Protein AF-A0A929SKK2-F1 (afdb_monomer_lite)

Foldseek 3Di:
DLLLLLLLLLLLLLQQLLLVLLLVVLLVVQDALLSLLVVLLVQLLVQLAALSSQLSRSLSNSVVSNLVRLQASVLSNLSSNLSSVLSNLLDLHYLCVLVQLVVQQVVCVVVVNNPDPSSVVSVVCNVVSCSSVVSSVVSNVCSVVVDDDDPSVVQSVCSVVPNRYDPPDPVVVLDPPVSHHDPPHDNDNCLVVVLVVLLVVQLLVLLLVQLLVQLVVDPVNVVLNVVCVVPVPDPSSSSNSNNRGDSVRSSNRSSVRSLVVSLVVCVVSVRDDNVRSVVSSSVSSVSCPVVVVVVVVVVVVVVVCVVVVVVVVVCVVDVPPDDPVCVVVVCVVVVVVD

pLDDT: mean 81.12, std 9.96, range [42.88, 95.56]

Sequence (338 aa):
LQVLCIGGVVALITKMGGTKAVALWLSKKAKTGVSAQISTWVMGLFVFFDDYANSLIVGPIMRPITDKFKVSREKLAFIIDATAAPVAGLAVISTWVGLEISLIKDGYGQIGVTNINAFGIFVETMPYRFYNLFMLFFIVCTAFMGREFAGMLKAERRARVGELHSGNTRIDDVEDKTLEPKENIKLQSSNAVVPLLVLILGAFVSFYFSGFSALEADASKAAEFALVQAAPLSFQAFQSTFGAADASVALFQSALLATVVAIFMAVYRKILTVREAIETWGKGWKTMITTIIILLLAWSLSSVIKELGTSRYLVELLSQSTPKIVLPAAIFMLGSFI

Secondary structure (DSSP, 8-state):
-HHHHHHHHHHHHHHTTHHHHHHHHHHHH--SHHHHHHHHHHHHHHS-S-HHHHHHHHHHHHHHHHHHTT--HHHHHHHHHHHHHHHHHH-SSSHHHHHHHHHHHHHHHHTT--S--HHHHHHHHGGG-HHHHHHHHHHHHHHHH----HHHHHHHHHHHHT--S-TT--GGGTS-GGGSPPTT----THHHHHHHHHHHHHHHHHHHHHHHHHHHH-GGGHHHHHHHHH-TTSHHHHHHHHHHS-HHHHHHHHHHHHHHHHHHHHHHTTSS-HHHHHHHHHHHHHTTHHHHHHHHHHHHHHHHHHHTTHHHHHHHHHTTT--TTTHHHHHHHHHTT-

Structure (mmCIF, N/CA/C/O backbone):
data_AF-A0A929SKK2-F1
#
_entry.id   AF-A0A929SKK2-F1
#
loop_
_atom_site.group_PDB
_atom_site.id
_atom_site.type_symbol
_atom_site.label_atom_id
_atom_site.label_alt_id
_atom_site.label_comp_id
_atom_site.label_asym_id
_atom_site.label_entity_id
_atom_site.label_seq_id
_atom_site.pdbx_PDB_ins_code
_atom_site.Cartn_x
_atom_site.Cartn_y
_atom_site.Cartn_z
_atom_site.occupancy
_atom_site.B_iso_or_equiv
_atom_site.auth_seq_id
_atom_site.auth_comp_id
_atom_site.auth_asym_id
_atom_site.auth_atom_id
_atom_site.pdbx_PDB_model_num
ATOM 1 N N . LEU A 1 1 ? 10.725 10.551 2.685 1.00 71.81 1 LEU A N 1
ATOM 2 C CA . LEU A 1 1 ? 9.854 11.694 3.060 1.00 71.81 1 LEU A CA 1
ATOM 3 C C . LEU A 1 1 ? 8.369 11.368 2.868 1.00 71.81 1 LEU A C 1
ATOM 5 O O . LEU A 1 1 ? 7.622 11.470 3.828 1.00 71.81 1 LEU A O 1
ATOM 9 N N . GLN A 1 2 ? 7.953 10.900 1.683 1.00 76.19 2 GLN A N 1
ATOM 10 C CA . GLN A 1 2 ? 6.559 10.514 1.389 1.00 76.19 2 GLN A CA 1
ATOM 11 C C . GLN A 1 2 ? 5.924 9.573 2.427 1.00 76.19 2 GLN A C 1
ATOM 13 O O . GLN A 1 2 ? 4.852 9.865 2.947 1.00 76.19 2 GLN A O 1
ATOM 18 N N . VAL A 1 3 ? 6.636 8.506 2.810 1.00 75.25 3 VAL A N 1
ATOM 19 C CA . VAL A 1 3 ? 6.164 7.495 3.771 1.00 75.25 3 VAL A CA 1
ATOM 20 C C . VAL A 1 3 ? 5.863 8.127 5.135 1.00 75.25 3 VAL A C 1
ATOM 22 O O . VAL A 1 3 ? 4.853 7.815 5.759 1.00 75.25 3 VAL A O 1
ATOM 25 N N . LEU A 1 4 ? 6.686 9.089 5.567 1.00 82.62 4 LEU A N 1
ATOM 26 C CA . LEU A 1 4 ? 6.485 9.825 6.819 1.00 82.62 4 LEU A CA 1
ATOM 27 C C . LEU A 1 4 ? 5.222 10.695 6.766 1.00 82.62 4 LEU A C 1
ATOM 29 O O . LEU A 1 4 ? 4.448 10.721 7.721 1.00 82.62 4 LEU A O 1
ATOM 33 N N . CYS A 1 5 ? 4.988 11.382 5.645 1.00 84.62 5 CYS A N 1
ATOM 34 C CA . CYS A 1 5 ? 3.786 12.192 5.453 1.00 84.62 5 CYS A CA 1
ATOM 35 C C . CYS A 1 5 ? 2.519 11.335 5.450 1.00 84.62 5 CYS A C 1
ATOM 37 O O . CYS A 1 5 ? 1.555 11.692 6.123 1.00 84.62 5 CYS A O 1
ATOM 39 N N . ILE A 1 6 ? 2.531 10.195 4.753 1.00 80.56 6 ILE A N 1
ATOM 40 C CA . ILE A 1 6 ? 1.410 9.245 4.731 1.00 80.56 6 ILE A CA 1
ATOM 41 C C . ILE A 1 6 ? 1.146 8.707 6.144 1.00 80.56 6 ILE A C 1
ATOM 43 O O . ILE A 1 6 ? 0.008 8.769 6.612 1.00 80.56 6 ILE A O 1
ATOM 47 N N . GLY A 1 7 ? 2.188 8.279 6.867 1.00 78.56 7 GLY A N 1
ATOM 48 C CA . GLY A 1 7 ? 2.074 7.854 8.267 1.00 78.56 7 GLY A CA 1
ATOM 49 C C . GLY A 1 7 ? 1.465 8.935 9.168 1.00 78.56 7 GLY A C 1
ATOM 50 O O . GLY A 1 7 ? 0.597 8.651 9.994 1.00 78.56 7 GLY A O 1
ATOM 51 N N . GLY A 1 8 ? 1.836 10.200 8.951 1.00 86.62 8 GLY A N 1
ATOM 52 C CA . GLY A 1 8 ? 1.253 11.346 9.647 1.00 86.62 8 GLY A CA 1
ATOM 53 C C . GLY A 1 8 ? -0.225 11.599 9.315 1.00 86.62 8 GLY A C 1
ATOM 54 O O . GLY A 1 8 ? -1.018 11.866 10.221 1.00 86.62 8 GLY A O 1
ATOM 55 N N . VAL A 1 9 ? -0.635 11.477 8.046 1.00 86.81 9 VAL A N 1
ATOM 56 C CA . VAL A 1 9 ? -2.053 11.568 7.639 1.00 86.81 9 VAL A CA 1
ATOM 57 C C . VAL A 1 9 ? -2.872 10.456 8.295 1.00 86.81 9 VAL A C 1
ATOM 59 O O . VAL A 1 9 ? -3.933 10.722 8.861 1.00 86.81 9 VAL A O 1
ATOM 62 N N . VAL A 1 10 ? -2.369 9.220 8.281 1.00 80.06 10 VAL A N 1
ATOM 63 C CA . VAL A 1 10 ? -3.031 8.072 8.919 1.00 80.06 10 VAL A CA 1
ATOM 64 C C . VAL A 1 10 ? -3.170 8.286 10.427 1.00 80.06 10 VAL A C 1
ATOM 66 O O . VAL A 1 10 ? -4.245 8.044 10.985 1.00 80.06 10 VAL A O 1
ATOM 69 N N . ALA A 1 11 ? -2.133 8.807 11.087 1.00 83.00 11 ALA A N 1
ATOM 70 C CA . ALA A 1 11 ? -2.178 9.155 12.504 1.00 83.00 11 ALA A CA 1
ATOM 71 C C . ALA A 1 11 ? -3.271 10.194 12.810 1.00 83.00 11 ALA A C 1
ATOM 73 O O . ALA A 1 11 ? -4.074 9.997 13.725 1.00 83.00 11 ALA A O 1
ATOM 74 N N . LEU A 1 12 ? -3.365 11.259 12.005 1.00 88.31 12 LEU A N 1
ATOM 75 C CA . LEU A 1 12 ? -4.415 12.276 12.124 1.00 88.31 12 LEU A CA 1
ATOM 76 C C . LEU A 1 12 ? -5.817 11.684 11.940 1.00 88.31 12 LEU A C 1
ATOM 78 O O . LEU A 1 12 ? -6.697 11.915 12.770 1.00 88.31 12 LEU A O 1
ATOM 82 N N . ILE A 1 13 ? -6.031 10.894 10.885 1.00 86.00 13 ILE A N 1
ATOM 83 C CA . ILE A 1 13 ? -7.324 10.251 10.599 1.00 86.00 13 ILE A CA 1
ATOM 84 C C . ILE A 1 13 ? -7.747 9.336 11.753 1.00 86.00 13 ILE A C 1
ATOM 86 O O . ILE A 1 13 ? -8.916 9.335 12.157 1.00 86.00 13 ILE A O 1
ATOM 90 N N . THR A 1 14 ? -6.799 8.573 12.297 1.00 80.69 14 THR A N 1
ATOM 91 C CA . THR A 1 14 ? -7.040 7.656 13.416 1.00 80.69 14 THR A CA 1
ATOM 92 C C . THR A 1 14 ? -7.421 8.436 14.673 1.00 80.69 14 THR A C 1
ATOM 94 O O . THR A 1 14 ? -8.463 8.161 15.274 1.00 80.69 14 THR A O 1
ATOM 97 N N . LYS A 1 15 ? -6.674 9.499 14.999 1.00 84.56 15 LYS A N 1
ATOM 98 C CA . LYS A 1 15 ? -6.942 10.355 16.164 1.00 84.56 15 LYS A CA 1
ATOM 99 C C . LYS A 1 15 ? -8.274 11.103 16.069 1.00 84.56 15 LYS A C 1
ATOM 101 O O . LYS A 1 15 ? -8.968 11.256 17.075 1.00 84.56 15 LYS A O 1
ATOM 106 N N . MET A 1 16 ? -8.673 11.512 14.861 1.00 86.44 16 MET A N 1
ATOM 107 C CA . MET A 1 16 ? -9.984 12.111 14.574 1.00 86.44 16 MET A CA 1
ATOM 108 C C . MET A 1 16 ? -11.154 11.110 14.631 1.00 86.44 16 MET A C 1
ATOM 110 O O . MET A 1 16 ? -12.303 11.484 14.372 1.00 86.44 16 MET A O 1
ATOM 114 N N . GLY A 1 17 ? -10.886 9.831 14.913 1.00 81.00 17 GLY A N 1
ATOM 115 C CA . GLY A 1 17 ? -11.888 8.768 14.941 1.00 81.00 17 GLY A CA 1
ATOM 116 C C . GLY A 1 17 ? -12.424 8.382 13.566 1.00 81.00 17 GLY A C 1
ATOM 117 O O . GLY A 1 17 ? -13.436 7.686 13.487 1.00 81.00 17 GLY A O 1
ATOM 118 N N . GLY A 1 18 ? -11.770 8.815 12.484 1.00 81.00 18 GLY A N 1
ATOM 119 C CA . GLY A 1 18 ? -12.176 8.504 11.118 1.00 81.00 18 GLY A CA 1
ATOM 120 C C . GLY A 1 18 ? -12.092 7.007 10.831 1.00 81.00 18 GLY A C 1
ATOM 121 O O . GLY A 1 18 ? -13.053 6.434 10.319 1.00 81.00 18 GLY A O 1
ATOM 122 N N . THR A 1 19 ? -10.997 6.356 11.237 1.00 73.88 19 THR A N 1
ATOM 123 C CA . THR A 1 19 ? -10.814 4.905 11.058 1.00 73.88 19 THR A CA 1
ATOM 124 C C . THR A 1 19 ? -11.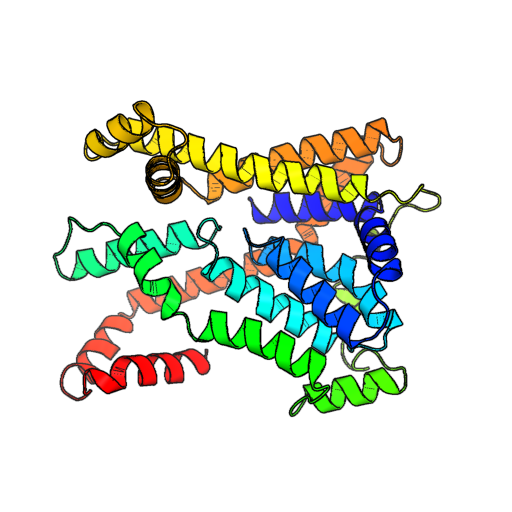910 4.109 11.766 1.00 73.88 19 THR A C 1
ATOM 126 O O . THR A 1 19 ? -12.579 3.281 11.150 1.00 73.88 19 THR A O 1
ATOM 129 N N . LYS A 1 20 ? -12.191 4.443 13.033 1.00 73.62 20 LYS A N 1
ATOM 130 C CA . LYS A 1 20 ? -13.272 3.838 13.827 1.00 73.62 20 LYS A CA 1
ATOM 131 C C . LYS A 1 20 ? -14.659 4.112 13.233 1.00 73.62 20 LYS A C 1
ATOM 133 O O . LYS A 1 20 ? -15.516 3.233 13.247 1.00 73.62 20 LYS A O 1
ATOM 138 N N . ALA A 1 21 ? -14.900 5.301 12.684 1.00 79.12 21 ALA A N 1
ATOM 139 C CA . ALA A 1 21 ? -16.175 5.638 12.054 1.00 79.12 21 ALA A CA 1
ATOM 140 C C . ALA A 1 21 ? -16.418 4.861 10.750 1.00 79.12 21 ALA A C 1
ATOM 142 O O . ALA A 1 21 ? -17.530 4.386 10.512 1.00 79.12 21 ALA A O 1
ATOM 143 N N . VAL A 1 22 ? -15.389 4.708 9.910 1.00 75.25 22 VAL A N 1
ATOM 144 C CA . VAL A 1 22 ? -15.459 3.857 8.710 1.00 75.25 22 VAL A CA 1
ATOM 145 C C . VAL A 1 22 ? -15.654 2.399 9.114 1.00 75.25 22 VAL A C 1
ATOM 147 O O . VAL A 1 22 ? -16.516 1.726 8.550 1.00 75.25 22 VAL A O 1
ATOM 150 N N . ALA A 1 23 ? -14.958 1.950 10.160 1.00 69.69 23 ALA A N 1
ATOM 151 C CA . ALA A 1 23 ? -15.110 0.608 10.694 1.00 69.69 23 ALA A CA 1
ATOM 152 C C . ALA A 1 23 ? -16.546 0.322 11.163 1.00 69.69 23 ALA A C 1
ATOM 154 O O . ALA A 1 23 ? -17.129 -0.705 10.828 1.00 69.69 23 ALA A O 1
ATOM 155 N N . LEU A 1 24 ? -17.166 1.249 11.900 1.00 74.00 24 LEU A N 1
ATOM 156 C CA . LEU A 1 24 ? -18.557 1.117 12.344 1.00 74.00 24 LEU A CA 1
ATOM 157 C C . LEU A 1 24 ? -19.545 1.122 11.172 1.00 74.00 24 LEU A C 1
ATOM 159 O O . LEU A 1 24 ? -20.518 0.368 11.189 1.00 74.00 24 LEU A O 1
ATOM 163 N N . TRP A 1 25 ? -19.305 1.947 10.150 1.00 78.44 25 TRP A N 1
ATOM 164 C CA . TRP A 1 25 ? -20.141 1.982 8.949 1.00 78.44 25 TRP A CA 1
ATOM 165 C C . TRP A 1 25 ? -20.059 0.669 8.158 1.00 78.44 25 TRP A C 1
ATOM 167 O O . TRP A 1 25 ? -21.095 0.105 7.801 1.00 78.44 25 TRP A O 1
ATOM 177 N N . LEU A 1 26 ? -18.852 0.133 7.958 1.00 71.88 26 LEU A N 1
ATOM 178 C CA . LEU A 1 26 ? -18.637 -1.168 7.318 1.00 71.88 26 LEU A CA 1
ATOM 179 C C . LEU A 1 26 ? -19.159 -2.327 8.181 1.00 71.88 26 LEU A C 1
ATOM 181 O O . LEU A 1 26 ? -19.774 -3.246 7.649 1.00 71.88 26 LEU A O 1
ATOM 185 N N . SER A 1 27 ? -19.026 -2.262 9.509 1.00 69.88 27 SER A N 1
ATOM 186 C CA . SER A 1 27 ? -19.551 -3.267 10.452 1.00 69.88 27 SER A CA 1
ATOM 187 C C . SER A 1 27 ? -21.073 -3.420 10.385 1.00 69.88 27 SER A C 1
ATOM 189 O O . SER A 1 27 ? -21.591 -4.504 10.644 1.00 69.88 27 SER A O 1
ATOM 191 N N . LYS A 1 28 ? -21.806 -2.356 10.023 1.00 76.94 28 LYS A N 1
ATOM 192 C CA . LYS A 1 28 ? -23.258 -2.432 9.774 1.00 76.94 28 LYS A CA 1
ATOM 193 C C . LYS A 1 28 ? -23.595 -3.183 8.484 1.00 76.94 28 LYS A C 1
ATOM 195 O O . LYS A 1 28 ? -24.680 -3.746 8.381 1.00 76.94 28 LYS A O 1
ATOM 200 N N . LYS A 1 29 ? -22.690 -3.174 7.501 1.00 77.38 29 LYS A N 1
ATOM 201 C CA . LYS A 1 29 ? -22.845 -3.894 6.229 1.00 77.38 29 LYS A CA 1
ATOM 202 C C . LYS A 1 29 ? -22.338 -5.334 6.313 1.00 77.38 29 LYS A C 1
ATOM 204 O O . LYS A 1 29 ? -22.917 -6.208 5.673 1.00 77.38 29 LYS A O 1
ATOM 209 N N . ALA A 1 30 ? -21.298 -5.583 7.108 1.00 79.19 30 ALA A N 1
ATOM 210 C CA . ALA A 1 30 ? -20.739 -6.910 7.313 1.00 79.19 30 ALA A CA 1
ATOM 211 C C . ALA A 1 30 ? -21.670 -7.771 8.180 1.00 79.19 30 ALA A C 1
ATOM 213 O O . ALA A 1 30 ? -21.995 -7.406 9.309 1.00 79.19 30 ALA A O 1
ATOM 214 N N . LYS A 1 31 ? -22.101 -8.921 7.647 1.00 85.44 31 LYS A N 1
ATOM 215 C CA . LYS A 1 31 ? -23.042 -9.838 8.325 1.00 85.44 31 LYS A CA 1
ATOM 216 C C . LYS A 1 31 ? -22.397 -11.133 8.824 1.00 85.44 31 LYS A C 1
ATOM 218 O O . LYS A 1 31 ? -22.954 -11.789 9.696 1.00 85.44 31 LYS A O 1
ATOM 223 N N . THR A 1 32 ? -21.249 -11.514 8.266 1.00 90.81 32 THR A N 1
ATOM 224 C CA . THR A 1 32 ? -20.578 -12.801 8.511 1.00 90.81 32 THR A CA 1
ATOM 225 C C . THR A 1 32 ? -19.056 -12.639 8.484 1.00 90.81 32 THR A C 1
ATOM 227 O O . THR A 1 32 ? -18.553 -11.640 7.969 1.00 90.81 32 THR A O 1
ATOM 230 N N . GLY A 1 33 ? -18.313 -13.643 8.972 1.00 87.38 33 GLY A N 1
ATOM 231 C CA . GLY A 1 33 ? -16.847 -13.675 8.857 1.00 87.38 33 GLY A CA 1
ATOM 232 C C . GLY A 1 33 ? -16.356 -13.615 7.409 1.00 87.38 33 GLY A C 1
ATOM 233 O O . GLY A 1 33 ? -15.426 -12.872 7.114 1.00 87.38 33 GLY A O 1
ATOM 234 N N . VAL A 1 34 ? -17.055 -14.285 6.485 1.00 91.50 34 VAL A N 1
ATOM 235 C CA . VAL A 1 34 ? -16.790 -14.190 5.038 1.00 91.50 34 VAL A CA 1
ATOM 236 C C . VAL A 1 34 ? -16.950 -12.750 4.557 1.00 91.50 34 VAL A C 1
ATOM 238 O O . VAL A 1 34 ? -16.058 -12.193 3.928 1.00 91.50 34 VAL A O 1
ATOM 241 N N . SER A 1 35 ? -18.067 -12.108 4.905 1.00 90.31 35 SER A N 1
ATOM 242 C CA . SER A 1 35 ? -18.323 -10.718 4.528 1.00 90.31 35 SER A CA 1
ATOM 243 C C . SER A 1 35 ? -17.286 -9.755 5.112 1.00 90.31 35 SER A C 1
ATOM 245 O O . SER A 1 35 ? -16.949 -8.782 4.441 1.00 90.31 35 SER A O 1
ATOM 247 N N . ALA A 1 36 ? -16.771 -10.011 6.319 1.00 90.69 36 ALA A N 1
ATOM 248 C CA . ALA A 1 36 ? -15.699 -9.217 6.912 1.00 90.69 36 ALA A CA 1
ATOM 249 C C . ALA A 1 36 ? -14.395 -9.348 6.109 1.00 90.69 36 ALA A C 1
ATOM 251 O O . ALA A 1 36 ? -13.821 -8.329 5.739 1.00 90.69 36 ALA A O 1
ATOM 252 N N . GLN A 1 37 ? -13.989 -10.574 5.759 1.00 93.19 37 GLN A N 1
ATOM 253 C CA . GLN A 1 37 ? -12.796 -10.832 4.941 1.00 93.19 37 GLN A CA 1
ATOM 254 C C . GLN A 1 37 ? -12.906 -10.213 3.540 1.00 93.19 37 GLN A C 1
ATOM 256 O O . GLN A 1 37 ? -11.984 -9.535 3.094 1.00 93.19 37 GLN A O 1
ATOM 261 N N . ILE A 1 38 ? -14.055 -10.370 2.873 1.00 92.25 38 ILE A N 1
ATOM 262 C CA . ILE A 1 38 ? -14.305 -9.758 1.559 1.00 92.25 38 ILE A CA 1
ATOM 263 C C . ILE A 1 38 ? -14.325 -8.229 1.655 1.00 92.25 38 ILE A C 1
ATOM 265 O O . ILE A 1 38 ? -13.804 -7.559 0.771 1.00 92.25 38 ILE A O 1
ATOM 269 N N . SER A 1 39 ? -14.871 -7.656 2.731 1.00 88.88 39 SER A N 1
ATOM 270 C CA . SER A 1 39 ? -14.827 -6.200 2.929 1.00 88.88 39 SER A CA 1
ATOM 271 C C . SER A 1 39 ? -13.392 -5.702 3.094 1.00 88.88 39 SER A C 1
ATOM 273 O O . SER A 1 39 ? -13.057 -4.666 2.527 1.00 88.88 39 SER A O 1
ATOM 275 N N . THR A 1 40 ? -12.543 -6.447 3.814 1.00 90.44 40 THR A N 1
ATOM 276 C CA . THR A 1 40 ? -11.112 -6.129 3.937 1.00 90.44 40 THR A CA 1
ATOM 277 C C . THR A 1 40 ? -10.440 -6.179 2.573 1.00 90.44 40 THR A C 1
ATOM 279 O O . THR A 1 40 ? -9.749 -5.236 2.205 1.00 90.44 40 THR A O 1
ATOM 282 N N . TRP A 1 41 ? -10.698 -7.236 1.800 1.00 92.19 41 TRP A N 1
ATOM 283 C CA . TRP A 1 41 ? -10.149 -7.405 0.458 1.00 92.19 41 TRP A CA 1
ATOM 284 C C . TRP A 1 41 ? -10.554 -6.262 -0.482 1.00 92.19 41 TRP A C 1
ATOM 286 O O . TRP A 1 41 ? -9.692 -5.634 -1.088 1.00 92.19 41 TRP A O 1
ATOM 296 N N . VAL A 1 42 ? -11.847 -5.916 -0.536 1.00 88.75 42 VAL A N 1
ATOM 297 C CA . VAL A 1 42 ? -12.349 -4.781 -1.329 1.00 88.75 42 VAL A CA 1
ATOM 298 C C . VAL A 1 42 ? -11.692 -3.476 -0.888 1.00 88.75 42 VAL A C 1
ATOM 300 O O . VAL A 1 42 ? -11.321 -2.662 -1.728 1.00 88.75 42 VAL A O 1
ATOM 303 N N . MET A 1 43 ? -11.530 -3.262 0.419 1.00 83.69 43 MET A N 1
ATOM 304 C CA . MET A 1 43 ? -10.881 -2.056 0.922 1.00 83.69 43 MET A CA 1
ATOM 305 C C . MET A 1 43 ? -9.410 -1.979 0.497 1.00 83.69 43 MET A C 1
ATOM 307 O O . MET A 1 43 ? -8.964 -0.908 0.092 1.00 83.69 43 MET A O 1
ATOM 311 N N . GLY A 1 44 ? -8.701 -3.110 0.507 1.00 85.75 44 GLY A N 1
ATOM 312 C CA . GLY A 1 44 ? -7.359 -3.232 -0.057 1.00 85.75 44 GLY A CA 1
ATOM 313 C C . GLY A 1 44 ? -7.319 -2.885 -1.546 1.00 85.75 44 GLY A C 1
ATOM 314 O O . GLY A 1 44 ? -6.444 -2.138 -1.968 1.00 85.75 44 GLY A O 1
ATOM 315 N N . LEU A 1 45 ? -8.307 -3.315 -2.339 1.00 86.19 45 LEU A N 1
ATOM 316 C CA . LEU A 1 45 ? -8.396 -2.917 -3.751 1.00 86.19 45 LEU A CA 1
ATOM 317 C C . LEU A 1 45 ? -8.601 -1.406 -3.942 1.00 86.19 45 LEU A C 1
ATOM 319 O O . LEU A 1 45 ? -8.132 -0.842 -4.924 1.00 86.19 45 LEU A O 1
ATOM 323 N N . PHE A 1 46 ? -9.322 -0.739 -3.036 1.00 79.00 46 PHE A N 1
ATOM 324 C CA . PHE A 1 46 ? -9.568 0.704 -3.136 1.00 79.00 46 PHE A CA 1
ATOM 325 C C . PHE A 1 46 ? -8.330 1.549 -2.812 1.00 79.00 46 PHE A C 1
ATOM 327 O O . PHE A 1 46 ? -8.188 2.646 -3.351 1.00 79.00 46 PHE A O 1
ATOM 334 N N . VAL A 1 47 ? -7.428 1.058 -1.958 1.00 76.56 47 VAL A N 1
ATOM 335 C CA . VAL A 1 47 ? -6.175 1.741 -1.594 1.00 76.56 47 VAL A CA 1
ATOM 336 C C . VAL A 1 47 ? -5.021 1.192 -2.447 1.00 76.56 47 VAL A C 1
ATOM 338 O O . VAL A 1 47 ? -4.026 0.689 -1.941 1.00 76.56 47 VAL A O 1
ATOM 341 N N . PHE A 1 48 ? -5.177 1.240 -3.773 1.00 74.19 48 PHE A N 1
ATOM 342 C CA . PHE A 1 48 ? -4.288 0.563 -4.730 1.00 74.19 48 PHE A CA 1
ATOM 343 C C . PHE A 1 48 ? -2.979 1.289 -5.054 1.00 74.19 48 PHE A C 1
ATOM 345 O O . PHE A 1 48 ? -2.085 0.708 -5.662 1.00 74.19 48 PHE A O 1
ATOM 352 N N . PHE A 1 49 ? -2.888 2.577 -4.736 1.00 66.62 49 PHE A N 1
ATOM 353 C CA . PHE A 1 49 ? -1.825 3.433 -5.257 1.00 66.62 49 PHE A CA 1
ATOM 354 C C . PHE A 1 49 ? -0.479 3.224 -4.550 1.00 66.62 49 PHE A C 1
ATOM 356 O O . PHE A 1 49 ? 0.533 3.537 -5.163 1.00 66.62 49 PHE A O 1
ATOM 363 N N . ASP A 1 50 ? -0.462 2.706 -3.312 1.00 75.25 50 ASP A N 1
ATOM 364 C CA . ASP A 1 50 ? 0.736 2.439 -2.497 1.00 75.25 50 ASP A CA 1
ATOM 365 C C . ASP A 1 50 ? 0.482 1.284 -1.510 1.00 75.25 50 ASP A C 1
ATOM 367 O O . ASP A 1 50 ? -0.553 1.251 -0.840 1.00 75.25 50 ASP A O 1
ATOM 371 N N . ASP A 1 51 ? 1.427 0.353 -1.394 1.00 76.25 51 ASP A N 1
ATOM 372 C CA . ASP A 1 51 ? 1.338 -0.843 -0.545 1.00 76.25 51 ASP A CA 1
ATOM 373 C C . ASP A 1 51 ? 1.457 -0.530 0.961 1.00 76.25 51 ASP A C 1
ATOM 375 O O . ASP A 1 51 ? 0.730 -1.104 1.786 1.00 76.25 51 ASP A O 1
ATOM 379 N N . TYR A 1 52 ? 2.299 0.436 1.338 1.00 73.56 52 TYR A N 1
ATOM 380 C CA . TYR A 1 52 ? 2.403 0.902 2.723 1.00 73.56 52 TYR A CA 1
ATOM 381 C C . TYR A 1 52 ? 1.147 1.644 3.167 1.00 73.56 52 TYR A C 1
ATOM 383 O O . TYR A 1 52 ? 0.597 1.345 4.231 1.00 73.56 52 TYR A O 1
ATOM 391 N N . ALA A 1 53 ? 0.661 2.591 2.360 1.00 70.12 53 ALA A N 1
ATOM 392 C CA . ALA A 1 53 ? -0.575 3.313 2.641 1.00 70.12 53 ALA A CA 1
ATOM 393 C C . ALA A 1 53 ? -1.744 2.335 2.806 1.00 70.12 53 ALA A C 1
ATOM 395 O O . ALA A 1 53 ? -2.513 2.459 3.760 1.00 70.12 53 ALA A O 1
ATOM 396 N N . ASN A 1 54 ? -1.837 1.329 1.932 1.00 80.81 54 ASN A N 1
ATOM 397 C CA . ASN A 1 54 ? -2.833 0.268 2.024 1.00 80.81 54 ASN A CA 1
ATOM 398 C C . ASN A 1 54 ? -2.805 -0.415 3.393 1.00 80.81 54 ASN A C 1
ATOM 400 O O . ASN A 1 54 ? -3.794 -0.375 4.130 1.00 80.81 54 ASN A O 1
ATOM 404 N N . SER A 1 55 ? -1.643 -0.931 3.793 1.00 79.69 55 SER A N 1
ATOM 405 C CA . SER A 1 55 ? -1.505 -1.663 5.052 1.00 79.69 55 SER A CA 1
ATOM 406 C C . SER A 1 55 ? -1.812 -0.808 6.285 1.00 79.69 55 SER A C 1
ATOM 408 O O . SER A 1 55 ? -2.481 -1.259 7.220 1.00 79.69 55 SER A O 1
ATOM 410 N N . LEU A 1 56 ? -1.391 0.458 6.266 1.00 70.38 56 LEU A N 1
ATOM 411 C CA . LEU A 1 56 ? -1.576 1.401 7.372 1.00 70.38 56 LEU A CA 1
ATOM 412 C C . LEU A 1 56 ? -3.001 1.936 7.492 1.00 70.38 56 LEU A C 1
ATOM 414 O O . LEU A 1 56 ? -3.432 2.292 8.588 1.00 70.38 56 LEU A O 1
ATOM 418 N N . ILE A 1 57 ? -3.735 2.006 6.384 1.00 73.31 57 ILE A N 1
ATOM 419 C CA . ILE A 1 57 ? -5.119 2.477 6.368 1.00 73.31 57 ILE A CA 1
ATOM 420 C C . ILE A 1 57 ? -6.074 1.314 6.648 1.00 73.31 57 ILE A C 1
ATOM 422 O O . ILE A 1 57 ? -6.925 1.411 7.534 1.00 73.31 57 ILE A O 1
ATOM 426 N N . VAL A 1 58 ? -5.946 0.212 5.905 1.00 81.12 58 VAL A N 1
ATOM 427 C CA . VAL A 1 58 ? -6.903 -0.903 5.938 1.00 81.12 58 VAL A CA 1
ATOM 428 C C . VAL A 1 58 ? -6.819 -1.667 7.256 1.00 81.12 58 VAL A C 1
ATOM 430 O O . VAL A 1 58 ? -7.861 -2.009 7.821 1.00 81.12 58 VAL A O 1
ATOM 433 N N . GLY A 1 59 ? -5.616 -1.875 7.802 1.00 82.06 59 GLY A N 1
ATOM 434 C CA . GLY A 1 59 ? -5.412 -2.622 9.046 1.00 82.06 59 GLY A CA 1
ATOM 435 C C . GLY A 1 59 ? -6.215 -2.091 10.234 1.00 82.06 59 GLY A C 1
ATOM 436 O O . GLY A 1 59 ? -7.099 -2.800 10.730 1.00 82.06 59 GLY A O 1
ATOM 437 N N . PRO A 1 60 ? -5.988 -0.841 10.673 1.00 74.88 60 PRO A N 1
ATOM 438 C CA . PRO A 1 60 ? -6.715 -0.257 11.798 1.00 74.88 60 PRO A CA 1
ATOM 439 C C . PRO A 1 60 ? -8.231 -0.152 11.575 1.00 74.88 60 PRO A C 1
ATOM 441 O O . PRO A 1 60 ? -8.999 -0.235 12.534 1.00 74.88 60 PRO A O 1
ATOM 444 N N . ILE A 1 61 ? -8.684 0.024 10.326 1.00 77.38 61 ILE A N 1
ATOM 445 C CA . ILE A 1 61 ? -10.114 0.120 9.996 1.00 77.38 61 ILE A CA 1
ATOM 446 C C . ILE A 1 61 ? -10.796 -1.248 10.082 1.00 77.38 61 ILE A C 1
ATOM 448 O O . ILE A 1 61 ? -11.893 -1.361 10.633 1.00 77.38 61 ILE A O 1
ATOM 452 N N . MET A 1 62 ? -10.168 -2.290 9.541 1.00 85.38 62 MET A N 1
ATOM 453 C CA . MET A 1 62 ? -10.802 -3.601 9.413 1.00 85.38 62 MET A CA 1
ATOM 454 C C . MET A 1 62 ? -10.660 -4.465 10.661 1.00 85.38 62 MET A C 1
ATOM 456 O O . MET A 1 62 ? -11.556 -5.266 10.924 1.00 85.38 62 MET A O 1
ATOM 460 N N . ARG A 1 63 ? -9.627 -4.247 11.484 1.00 82.81 63 ARG A N 1
ATOM 461 C CA . ARG A 1 63 ? -9.396 -4.984 12.738 1.00 82.81 63 ARG A CA 1
ATOM 462 C C . ARG A 1 63 ? -10.627 -5.114 13.647 1.00 82.81 63 ARG A C 1
ATOM 464 O O . ARG A 1 63 ? -11.014 -6.242 13.936 1.00 82.81 63 ARG A O 1
ATOM 471 N N . PRO A 1 64 ? -11.316 -4.035 14.068 1.00 79.06 64 PRO A N 1
ATOM 472 C CA . PRO A 1 64 ? -12.496 -4.174 14.930 1.00 79.06 64 PRO A CA 1
ATOM 473 C C . PRO A 1 64 ? -13.665 -4.916 14.255 1.00 79.06 64 PRO A C 1
ATOM 475 O O . PRO A 1 64 ? -14.523 -5.472 14.941 1.00 79.06 64 PRO A O 1
ATOM 478 N N . ILE A 1 65 ? -13.729 -4.936 12.918 1.00 84.25 65 ILE A N 1
ATOM 479 C CA . ILE A 1 65 ? -14.754 -5.678 12.172 1.00 84.25 65 ILE A CA 1
ATOM 480 C C . ILE A 1 65 ? -14.403 -7.164 12.150 1.00 84.25 65 ILE A C 1
ATOM 482 O O . ILE A 1 65 ? -15.262 -7.994 12.436 1.00 84.25 65 ILE A O 1
ATOM 486 N N . THR A 1 66 ? -13.158 -7.508 11.829 1.00 88.94 66 THR A N 1
ATOM 487 C CA . THR A 1 66 ? -12.696 -8.899 11.786 1.00 88.94 66 THR A CA 1
ATOM 488 C C . THR A 1 66 ? -12.698 -9.541 13.169 1.00 88.94 66 THR A C 1
ATOM 490 O O . THR A 1 66 ? -13.166 -10.672 13.300 1.00 88.94 66 THR A O 1
ATOM 493 N N . ASP A 1 67 ? -12.315 -8.790 14.207 1.00 87.00 67 ASP A N 1
ATOM 494 C CA . ASP A 1 67 ? -12.342 -9.238 15.604 1.00 87.00 67 ASP A CA 1
ATOM 495 C C . ASP A 1 67 ? -13.780 -9.592 16.037 1.00 87.00 67 ASP A C 1
ATOM 497 O O . ASP A 1 67 ? -14.019 -10.656 16.611 1.00 87.00 67 ASP A O 1
ATOM 501 N N . LYS A 1 68 ? -14.777 -8.767 15.670 1.00 85.44 68 LYS A N 1
ATOM 502 C CA . LYS A 1 68 ? -16.209 -9.031 15.934 1.00 85.44 68 LYS A CA 1
ATOM 503 C C . LYS A 1 68 ? -16.689 -10.353 15.325 1.00 85.44 68 LYS A C 1
ATOM 505 O O . LYS A 1 68 ? -17.546 -11.019 15.904 1.00 85.44 68 LYS A O 1
ATOM 510 N N . PHE A 1 69 ? -16.165 -10.724 14.159 1.00 89.94 69 PHE A N 1
ATOM 511 C CA . PHE A 1 69 ? -16.536 -11.952 13.452 1.00 89.94 69 PHE A CA 1
ATOM 512 C C . PHE A 1 69 ? -15.567 -13.115 13.685 1.00 89.94 69 PHE A C 1
ATOM 514 O O . PHE A 1 69 ? -15.651 -14.116 12.973 1.00 89.94 69 PHE A O 1
ATOM 521 N N . LYS A 1 70 ? -14.698 -13.016 14.701 1.00 90.56 70 LYS A N 1
ATOM 522 C CA . LYS A 1 70 ? -13.754 -14.070 15.093 1.00 90.56 70 LYS A CA 1
ATOM 523 C C . LYS A 1 70 ? -12.813 -14.515 13.969 1.00 90.56 70 LYS A C 1
ATOM 525 O O . LYS A 1 70 ? -12.465 -15.690 13.882 1.00 90.56 70 LYS A O 1
ATOM 530 N N . VAL A 1 71 ? -12.415 -13.580 13.113 1.00 91.75 71 VAL A N 1
ATOM 531 C CA . VAL A 1 71 ? -11.328 -13.788 12.152 1.00 91.75 71 VAL A CA 1
ATOM 532 C C . VAL A 1 71 ? -10.019 -13.476 12.875 1.00 91.75 71 VAL A C 1
ATOM 534 O O . VAL A 1 71 ? -9.917 -12.457 13.556 1.00 91.75 71 VAL A O 1
ATOM 537 N N . SER A 1 72 ? -9.036 -14.366 12.770 1.00 92.69 72 SER A N 1
ATOM 538 C CA . SER A 1 72 ? -7.727 -14.214 13.412 1.00 92.69 72 SER A CA 1
ATOM 539 C C . SER A 1 72 ? -6.989 -12.972 12.908 1.00 92.69 72 SER A C 1
ATOM 541 O O . SER A 1 72 ? -7.119 -12.574 11.745 1.00 92.69 72 SER A O 1
ATOM 543 N N . ARG A 1 73 ? -6.165 -12.365 13.769 1.00 88.50 73 ARG A N 1
ATOM 544 C CA . ARG A 1 73 ? -5.338 -11.215 13.370 1.00 88.50 73 ARG A CA 1
ATOM 545 C C . ARG A 1 73 ? -4.309 -11.595 12.310 1.00 88.50 73 ARG A C 1
ATOM 547 O O . ARG A 1 73 ? -4.006 -10.780 11.447 1.00 88.50 73 ARG A O 1
ATOM 554 N N . GLU A 1 74 ? -3.828 -12.835 12.330 1.00 91.19 74 GLU A N 1
ATOM 555 C CA . GLU A 1 74 ? -2.951 -13.380 11.297 1.00 91.19 74 GLU A CA 1
ATOM 556 C C . GLU A 1 74 ? -3.658 -13.458 9.938 1.00 91.19 74 GLU A C 1
ATOM 558 O O . GLU A 1 74 ? -3.068 -13.085 8.926 1.00 91.19 74 GLU A O 1
ATOM 563 N N . LYS A 1 75 ? -4.934 -13.874 9.895 1.00 92.81 75 LYS A N 1
ATOM 564 C CA . LYS A 1 75 ? -5.715 -13.876 8.649 1.00 92.81 75 LYS A CA 1
ATOM 565 C C . LYS A 1 75 ? -5.977 -12.459 8.148 1.00 92.81 75 LYS A C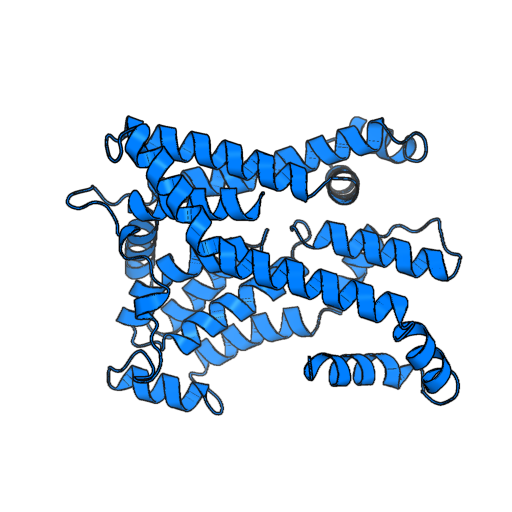 1
ATOM 567 O O . LYS A 1 75 ? -5.874 -12.217 6.949 1.00 92.81 75 LYS A O 1
ATOM 572 N N . LEU A 1 76 ? -6.283 -11.518 9.043 1.00 91.88 76 LEU A N 1
ATOM 573 C CA . LEU A 1 76 ? -6.416 -10.106 8.679 1.00 91.88 76 LEU A CA 1
ATOM 574 C C . LEU A 1 76 ? -5.114 -9.570 8.065 1.00 91.88 76 LEU A C 1
ATOM 576 O O . LEU A 1 76 ? -5.160 -8.993 6.983 1.00 91.88 76 LEU A O 1
ATOM 580 N N . ALA A 1 77 ? -3.977 -9.786 8.732 1.00 90.50 77 ALA A N 1
ATOM 581 C CA . ALA A 1 77 ? -2.667 -9.356 8.249 1.00 90.50 77 ALA A CA 1
ATOM 582 C C . ALA A 1 77 ? -2.342 -9.971 6.882 1.00 90.50 77 ALA A C 1
ATOM 584 O O . ALA A 1 77 ? -1.929 -9.253 5.980 1.00 90.50 77 ALA A O 1
ATOM 585 N N . PHE A 1 78 ? -2.625 -11.265 6.699 1.00 92.56 78 PHE A N 1
ATOM 586 C CA . PHE A 1 78 ? -2.471 -11.934 5.411 1.00 92.56 78 PHE A CA 1
ATOM 587 C C . PHE A 1 78 ? -3.323 -11.298 4.308 1.00 92.56 78 PHE A C 1
ATOM 589 O O . PHE A 1 78 ? -2.815 -11.063 3.222 1.00 92.56 78 PHE A O 1
ATOM 596 N N . ILE A 1 79 ? -4.605 -11.002 4.560 1.00 93.25 79 ILE A N 1
ATOM 597 C CA . ILE A 1 79 ? -5.472 -10.372 3.548 1.00 93.25 79 ILE A CA 1
ATOM 598 C C . ILE A 1 79 ? -4.948 -8.983 3.173 1.00 93.25 79 ILE A C 1
ATOM 600 O O . ILE A 1 79 ? -4.976 -8.619 2.001 1.00 93.25 79 ILE A O 1
ATOM 604 N N . ILE A 1 80 ? -4.486 -8.208 4.154 1.00 90.25 80 ILE A N 1
ATOM 605 C CA . ILE A 1 80 ? -3.937 -6.869 3.921 1.00 90.25 80 ILE A CA 1
ATOM 606 C C . ILE A 1 80 ? -2.666 -6.954 3.074 1.00 90.25 80 ILE A C 1
ATOM 608 O O . ILE A 1 80 ? -2.592 -6.311 2.035 1.00 90.25 80 ILE A O 1
ATOM 612 N N . ASP A 1 81 ? -1.709 -7.792 3.463 1.00 89.12 81 ASP A N 1
ATOM 613 C CA . ASP A 1 81 ? -0.443 -7.965 2.745 1.00 89.12 81 ASP A CA 1
ATOM 614 C C . ASP A 1 81 ? -0.659 -8.503 1.319 1.00 89.12 81 ASP A C 1
ATOM 616 O O . ASP A 1 81 ? -0.226 -7.910 0.327 1.00 89.12 81 ASP A O 1
ATOM 620 N N . ALA A 1 82 ? -1.468 -9.558 1.195 1.00 90.50 82 ALA A N 1
ATOM 621 C CA . ALA A 1 82 ? -1.807 -10.183 -0.078 1.00 90.50 82 ALA A CA 1
ATOM 622 C C . ALA A 1 82 ? -2.776 -9.353 -0.946 1.00 90.50 82 ALA A C 1
ATOM 624 O O . ALA A 1 82 ? -3.129 -9.779 -2.047 1.00 90.50 82 ALA A O 1
ATOM 625 N N . THR A 1 83 ? -3.209 -8.174 -0.490 1.00 91.38 83 THR A N 1
ATOM 626 C CA . THR A 1 83 ? -3.853 -7.169 -1.350 1.00 91.38 83 THR A CA 1
ATOM 627 C C . THR A 1 83 ? -2.937 -5.986 -1.631 1.00 91.38 83 THR A C 1
ATOM 629 O O . THR A 1 83 ? -2.878 -5.558 -2.778 1.00 91.38 83 THR A O 1
ATOM 632 N N . ALA A 1 84 ? -2.176 -5.501 -0.651 1.00 85.94 84 ALA A N 1
ATOM 633 C CA . ALA A 1 84 ? -1.299 -4.344 -0.789 1.00 85.94 84 ALA A CA 1
ATOM 634 C C . ALA A 1 84 ? -0.332 -4.471 -1.980 1.00 85.94 84 ALA A C 1
ATOM 636 O O . ALA A 1 84 ? -0.407 -3.670 -2.913 1.00 85.94 84 ALA A O 1
ATOM 637 N N . ALA A 1 85 ? 0.512 -5.508 -2.001 1.00 84.56 85 ALA A N 1
ATOM 638 C CA . ALA A 1 85 ? 1.493 -5.687 -3.073 1.00 84.56 85 ALA A CA 1
ATOM 639 C C . ALA A 1 85 ? 0.860 -6.121 -4.418 1.00 84.56 85 ALA A C 1
ATOM 641 O O . ALA A 1 85 ? 1.144 -5.488 -5.441 1.00 84.56 85 ALA A O 1
ATOM 642 N N . PRO A 1 86 ? -0.045 -7.126 -4.471 1.00 88.56 86 PRO A N 1
ATOM 643 C CA . PRO A 1 86 ? -0.671 -7.544 -5.728 1.00 88.56 86 PRO A CA 1
ATOM 644 C C . PRO A 1 86 ? -1.451 -6.453 -6.451 1.00 88.56 86 PRO A C 1
ATOM 646 O O . PRO A 1 86 ? -1.397 -6.365 -7.678 1.00 88.56 86 PRO A O 1
ATOM 649 N N . VAL A 1 87 ? -2.178 -5.623 -5.703 1.00 87.62 87 VAL A N 1
ATOM 650 C CA . VAL A 1 87 ? -2.955 -4.530 -6.284 1.00 87.62 87 VAL A CA 1
ATOM 651 C C . VAL A 1 87 ? -2.029 -3.423 -6.765 1.00 87.62 87 VAL A C 1
ATOM 653 O O . VAL A 1 87 ? -2.226 -2.943 -7.876 1.00 87.62 87 VAL A O 1
ATOM 656 N N . ALA A 1 88 ? -1.000 -3.060 -5.995 1.00 81.44 88 ALA A N 1
ATOM 657 C CA . ALA A 1 88 ? -0.041 -2.045 -6.417 1.00 81.44 88 ALA A CA 1
ATOM 658 C C . ALA A 1 88 ? 0.693 -2.444 -7.711 1.00 81.44 88 ALA A C 1
ATOM 660 O O . ALA A 1 88 ? 0.917 -1.591 -8.569 1.00 81.44 88 ALA A O 1
ATOM 661 N N . GLY A 1 89 ? 0.986 -3.737 -7.897 1.00 79.88 89 GLY A N 1
ATOM 662 C CA . GLY A 1 89 ? 1.565 -4.265 -9.138 1.00 79.88 89 GLY A CA 1
ATOM 663 C C . GLY A 1 89 ? 0.570 -4.457 -10.295 1.00 79.88 89 GLY A C 1
ATOM 664 O O . GLY A 1 89 ? 0.989 -4.627 -11.434 1.00 79.88 89 GLY A O 1
ATOM 665 N N . LEU A 1 90 ? -0.743 -4.469 -10.047 1.00 84.88 90 LEU A N 1
ATOM 666 C CA . LEU A 1 90 ? -1.778 -4.520 -11.100 1.00 84.88 90 LEU A CA 1
ATOM 667 C C . LEU A 1 90 ? -2.377 -3.147 -11.409 1.00 84.88 90 LEU A C 1
ATOM 669 O O . LEU A 1 90 ? -3.068 -2.968 -12.408 1.00 84.88 90 LEU A O 1
ATOM 673 N N . ALA A 1 91 ? -2.179 -2.167 -10.544 1.00 79.12 91 ALA A N 1
ATOM 674 C CA . ALA A 1 91 ? -2.668 -0.834 -10.786 1.00 79.12 91 ALA A CA 1
ATOM 675 C C . ALA A 1 91 ? -1.859 -0.205 -11.922 1.00 79.12 91 ALA A C 1
ATOM 677 O O . ALA A 1 91 ? -0.638 -0.138 -11.875 1.00 79.12 91 ALA A O 1
ATOM 678 N N . VAL A 1 92 ? -2.564 0.310 -12.929 1.00 69.12 92 VAL A N 1
ATOM 679 C CA . VAL A 1 92 ? -1.964 1.104 -14.019 1.00 69.12 92 VAL A CA 1
ATOM 680 C C . VAL A 1 92 ? -1.346 2.400 -13.478 1.00 69.12 92 VAL A C 1
ATOM 682 O O . VAL A 1 92 ? -0.505 3.024 -14.114 1.00 69.12 92 VAL A O 1
ATOM 685 N N . ILE A 1 93 ? -1.776 2.802 -12.282 1.00 66.25 93 ILE A N 1
ATOM 686 C CA . ILE A 1 93 ? -1.348 3.999 -11.578 1.00 66.25 93 ILE A CA 1
ATOM 687 C C . ILE A 1 93 ? -1.021 3.591 -10.140 1.00 66.25 93 ILE A C 1
ATOM 689 O O . ILE A 1 93 ? -1.923 3.391 -9.325 1.00 66.25 93 ILE A O 1
ATOM 693 N N . SER A 1 94 ? 0.267 3.449 -9.836 1.00 74.25 94 SER A N 1
ATOM 694 C CA . SER A 1 94 ? 0.768 3.201 -8.480 1.00 74.25 94 SER A CA 1
ATOM 695 C C . SER A 1 94 ? 2.203 3.697 -8.313 1.00 74.25 94 SER A C 1
ATOM 697 O O . SER A 1 94 ? 2.865 4.081 -9.281 1.00 74.25 94 SER A O 1
ATOM 699 N N . THR A 1 95 ? 2.693 3.664 -7.075 1.00 68.69 95 THR A N 1
ATOM 700 C CA . THR A 1 95 ? 4.083 3.984 -6.724 1.00 68.69 95 THR A CA 1
ATOM 701 C C . THR A 1 95 ? 5.106 3.084 -7.418 1.00 68.69 95 THR A C 1
ATOM 703 O O . THR A 1 95 ? 6.231 3.516 -7.667 1.00 68.69 95 THR A O 1
ATOM 706 N N . TRP A 1 96 ? 4.713 1.860 -7.774 1.00 75.69 96 TRP A N 1
ATOM 707 C CA . TRP A 1 96 ? 5.588 0.849 -8.363 1.00 75.69 96 TRP A CA 1
ATOM 708 C C . TRP A 1 96 ? 5.681 0.943 -9.886 1.00 75.69 96 TRP A C 1
ATOM 710 O O . TRP A 1 96 ? 6.724 0.615 -10.446 1.00 75.69 96 TRP A O 1
ATOM 720 N N . VAL A 1 97 ? 4.647 1.457 -10.561 1.00 73.56 97 VAL A N 1
ATOM 721 C CA . VAL A 1 97 ? 4.603 1.530 -12.033 1.00 73.56 97 VAL A CA 1
ATOM 722 C C . VAL A 1 97 ? 5.787 2.309 -12.606 1.00 73.56 97 VAL A C 1
ATOM 724 O O . VAL A 1 97 ? 6.406 1.858 -13.565 1.00 73.56 97 VAL A O 1
ATOM 727 N N . GLY A 1 98 ? 6.159 3.443 -12.004 1.00 67.38 98 GLY A N 1
ATOM 728 C CA . GLY A 1 98 ? 7.301 4.238 -12.473 1.00 67.38 98 GLY A CA 1
ATOM 729 C C . GLY A 1 98 ? 8.630 3.478 -12.392 1.00 67.38 98 GLY A C 1
ATOM 730 O O . GLY A 1 98 ? 9.417 3.490 -13.340 1.00 67.38 98 GLY A O 1
ATOM 731 N N . LEU A 1 99 ? 8.853 2.753 -11.290 1.00 73.75 99 LEU A N 1
ATOM 732 C CA . LEU A 1 99 ? 10.030 1.901 -11.118 1.00 73.75 99 LEU A CA 1
ATOM 733 C C . LEU A 1 99 ? 10.026 0.762 -12.141 1.00 73.75 99 LEU A C 1
ATOM 735 O O . LEU A 1 99 ? 11.045 0.513 -12.777 1.00 73.75 99 LEU A O 1
ATOM 739 N N . GLU A 1 100 ? 8.892 0.094 -12.336 1.00 80.88 100 GLU A N 1
ATOM 740 C CA . GLU A 1 100 ? 8.777 -1.015 -13.285 1.00 80.88 100 GLU A CA 1
ATOM 741 C C . GLU A 1 100 ? 9.019 -0.575 -14.728 1.00 80.88 100 GLU A C 1
ATOM 743 O O . GLU A 1 100 ? 9.777 -1.225 -15.445 1.00 80.88 100 GLU A O 1
ATOM 748 N N . ILE A 1 101 ? 8.453 0.560 -15.142 1.00 77.25 101 ILE A N 1
ATOM 749 C CA . ILE A 1 101 ? 8.700 1.146 -16.465 1.00 77.25 101 ILE A CA 1
ATOM 750 C C . ILE A 1 101 ? 10.187 1.478 -16.634 1.00 77.25 101 ILE A C 1
ATOM 752 O O . ILE A 1 101 ? 10.757 1.191 -17.689 1.00 77.25 101 ILE A O 1
ATOM 756 N N . SER A 1 102 ? 10.834 2.035 -15.601 1.00 72.44 102 SER A N 1
ATOM 757 C CA . SER A 1 102 ? 12.276 2.306 -15.623 1.00 72.44 102 SER A CA 1
ATOM 758 C C . SER A 1 102 ? 13.090 1.021 -15.760 1.00 72.44 102 SER A C 1
ATOM 760 O O . SER A 1 102 ? 13.970 0.953 -16.609 1.00 72.44 102 SER A O 1
ATOM 762 N N . LEU A 1 103 ? 12.773 -0.021 -14.987 1.00 82.31 103 LEU A N 1
ATOM 763 C CA . LEU A 1 103 ? 13.472 -1.306 -15.062 1.00 82.31 103 LEU A CA 1
ATOM 764 C C . LEU A 1 103 ? 13.276 -1.999 -16.412 1.00 82.31 103 LEU A C 1
ATOM 766 O O . LEU A 1 103 ? 14.219 -2.593 -16.932 1.00 82.31 103 LEU A O 1
ATOM 770 N N . ILE A 1 104 ? 12.079 -1.909 -16.998 1.00 85.19 104 ILE A N 1
ATOM 771 C CA . ILE A 1 104 ? 11.818 -2.389 -18.359 1.00 85.19 104 ILE A CA 1
ATOM 772 C C . ILE A 1 104 ? 12.727 -1.635 -19.333 1.00 85.19 104 ILE A C 1
ATOM 774 O O . ILE A 1 104 ? 13.445 -2.262 -20.110 1.00 85.19 104 ILE A O 1
ATOM 778 N N . LYS A 1 105 ? 12.764 -0.299 -19.260 1.00 78.12 105 LYS A N 1
ATOM 779 C CA . LYS A 1 105 ? 13.627 0.524 -20.116 1.00 78.12 105 LYS A CA 1
ATOM 780 C C . LYS A 1 105 ? 15.106 0.160 -19.971 1.00 78.12 105 LYS A C 1
ATOM 782 O O . LYS A 1 105 ? 15.778 -0.046 -20.980 1.00 78.12 105 LYS A O 1
ATOM 787 N N . ASP A 1 106 ? 15.593 0.030 -18.742 1.00 81.00 106 ASP A N 1
ATOM 788 C CA . ASP A 1 106 ? 16.986 -0.315 -18.453 1.00 81.00 106 ASP A CA 1
ATOM 789 C C . ASP A 1 106 ? 17.334 -1.722 -18.958 1.00 81.00 106 ASP A C 1
ATOM 791 O O . ASP A 1 106 ? 18.394 -1.925 -19.552 1.00 81.00 106 ASP A O 1
ATOM 795 N N . GLY A 1 107 ? 16.427 -2.689 -18.783 1.00 84.88 107 GLY A N 1
ATOM 796 C CA . GLY A 1 107 ? 16.597 -4.060 -19.263 1.00 84.88 107 GLY A CA 1
ATOM 797 C C . GLY A 1 107 ? 16.711 -4.148 -20.787 1.00 84.88 107 GLY A C 1
ATOM 798 O O . GLY A 1 107 ? 17.610 -4.814 -21.298 1.00 84.88 107 GLY A O 1
ATOM 799 N N . TYR A 1 108 ? 15.856 -3.433 -21.525 1.00 84.31 108 TYR A N 1
ATOM 800 C CA . TYR A 1 108 ? 15.949 -3.361 -22.990 1.00 84.31 108 TYR A CA 1
ATOM 801 C C . TYR A 1 108 ? 17.169 -2.553 -23.463 1.00 84.31 108 TYR A C 1
ATOM 803 O O . TYR A 1 108 ? 17.803 -2.910 -24.460 1.00 84.31 108 TYR A O 1
ATOM 811 N N . GLY A 1 109 ? 17.567 -1.523 -22.711 1.00 83.44 109 GLY A N 1
ATOM 812 C CA . GLY A 1 109 ? 18.791 -0.765 -22.964 1.00 83.44 109 GLY A CA 1
ATOM 813 C C . GLY A 1 109 ? 20.051 -1.636 -22.915 1.00 83.44 109 GLY A C 1
ATOM 814 O O . GLY A 1 109 ? 20.928 -1.489 -23.764 1.00 83.44 109 GLY A O 1
ATOM 815 N N . GLN A 1 110 ? 20.117 -2.603 -21.992 1.00 81.62 110 GLN A N 1
ATOM 816 C CA . GLN A 1 110 ? 21.251 -3.535 -21.880 1.00 81.62 110 GLN A CA 1
ATOM 817 C C . GLN A 1 110 ? 21.426 -4.443 -23.105 1.00 81.62 110 GLN A C 1
ATOM 819 O O . GLN A 1 110 ? 22.543 -4.873 -23.386 1.00 81.62 110 GLN A O 1
ATOM 824 N N . ILE A 1 111 ? 20.350 -4.716 -23.846 1.00 83.94 111 ILE A N 1
ATOM 825 C CA . ILE A 1 111 ? 20.377 -5.519 -25.080 1.00 83.94 111 ILE A CA 1
ATOM 826 C C . ILE A 1 111 ? 20.381 -4.655 -26.353 1.00 83.94 111 ILE A C 1
ATOM 828 O O . ILE A 1 111 ? 20.204 -5.177 -27.452 1.00 83.94 111 ILE A O 1
ATOM 832 N N . GLY A 1 112 ? 20.588 -3.339 -26.222 1.00 83.44 112 GLY A N 1
ATOM 833 C CA . GLY A 1 112 ? 20.722 -2.406 -27.345 1.00 83.44 112 GLY A CA 1
ATOM 834 C C . GLY A 1 112 ? 19.404 -1.947 -27.979 1.00 83.44 112 GLY A C 1
ATOM 835 O O . GLY A 1 112 ? 19.432 -1.311 -29.031 1.00 83.44 112 GLY A O 1
ATOM 836 N N . VAL A 1 113 ? 18.252 -2.230 -27.362 1.00 84.38 113 VAL A N 1
ATOM 837 C CA . VAL A 1 113 ? 16.938 -1.800 -27.862 1.00 84.38 113 VAL A CA 1
ATOM 838 C C . VAL A 1 113 ? 16.493 -0.559 -27.087 1.00 84.38 113 VAL A C 1
ATOM 840 O O . VAL A 1 113 ? 16.029 -0.646 -25.956 1.00 84.38 113 VAL A O 1
ATOM 843 N N . THR A 1 114 ? 16.653 0.621 -27.685 1.00 73.50 114 THR A N 1
ATOM 844 C CA . THR A 1 114 ? 16.459 1.906 -26.985 1.00 73.50 114 THR A CA 1
ATOM 845 C C . THR A 1 114 ? 15.125 2.590 -27.278 1.00 73.50 114 THR A C 1
ATOM 847 O O . THR A 1 114 ? 14.646 3.362 -26.450 1.00 73.50 114 THR A O 1
ATOM 850 N N . ASN A 1 115 ? 14.497 2.298 -28.420 1.00 72.06 115 ASN A N 1
ATOM 851 C CA . ASN A 1 115 ? 13.239 2.921 -28.837 1.00 72.06 115 ASN A CA 1
ATOM 852 C C . ASN A 1 115 ? 12.032 2.021 -28.524 1.00 72.06 115 ASN A C 1
ATOM 854 O O . ASN A 1 115 ? 11.395 1.484 -29.431 1.00 72.06 115 ASN A O 1
ATOM 858 N N . ILE A 1 116 ? 11.764 1.800 -27.234 1.00 76.94 116 ILE A N 1
ATOM 859 C CA . ILE A 1 116 ? 10.651 0.959 -26.773 1.00 76.94 116 ILE A CA 1
ATOM 860 C C . ILE A 1 116 ? 9.554 1.768 -26.085 1.00 76.94 116 ILE A C 1
ATOM 862 O O . ILE A 1 116 ? 9.822 2.685 -25.310 1.00 76.94 116 ILE A O 1
ATOM 866 N N . ASN A 1 117 ? 8.302 1.356 -26.289 1.00 75.19 117 ASN A N 1
ATOM 867 C CA . ASN A 1 117 ? 7.184 1.807 -25.466 1.00 75.19 117 ASN A CA 1
ATOM 868 C C . ASN A 1 117 ? 7.134 0.977 -24.172 1.00 75.19 117 ASN A C 1
ATOM 870 O O . ASN A 1 117 ? 6.384 0.006 -24.074 1.00 75.19 117 ASN A O 1
ATOM 874 N N . ALA A 1 118 ? 7.957 1.346 -23.186 1.00 77.25 118 ALA A N 1
ATOM 875 C CA . ALA A 1 118 ? 8.081 0.613 -21.922 1.00 77.25 118 ALA A CA 1
ATOM 876 C C . ALA A 1 118 ? 6.749 0.498 -21.154 1.00 77.25 118 ALA A C 1
ATOM 878 O O . ALA A 1 118 ? 6.476 -0.544 -20.561 1.00 77.25 118 ALA A O 1
ATOM 879 N N . PHE A 1 119 ? 5.884 1.516 -21.222 1.00 73.50 119 PHE A N 1
ATOM 880 C CA . PHE A 1 119 ? 4.540 1.436 -20.643 1.00 73.50 119 PHE A CA 1
ATOM 881 C C . PHE A 1 119 ? 3.649 0.445 -21.401 1.00 73.50 119 PHE A C 1
ATOM 883 O O . PHE A 1 119 ? 2.939 -0.340 -20.781 1.00 73.50 119 PHE A O 1
ATOM 890 N N . GLY A 1 120 ? 3.673 0.467 -22.738 1.00 77.62 120 GLY A N 1
ATOM 891 C CA . GLY A 1 120 ? 2.913 -0.485 -23.554 1.00 77.62 120 GLY A CA 1
ATOM 892 C C . GLY A 1 120 ? 3.287 -1.928 -23.220 1.00 77.62 120 GLY A C 1
ATOM 893 O O . GLY A 1 120 ? 2.411 -2.743 -22.946 1.00 77.62 120 GLY A O 1
ATOM 894 N N . ILE A 1 121 ? 4.591 -2.195 -23.108 1.00 84.69 121 ILE A N 1
ATOM 895 C CA . ILE A 1 121 ? 5.122 -3.491 -22.672 1.00 84.69 121 ILE A CA 1
ATOM 896 C C . ILE A 1 121 ? 4.630 -3.830 -21.260 1.00 84.69 121 ILE A C 1
ATOM 898 O O . ILE A 1 121 ? 4.148 -4.937 -21.039 1.00 84.69 121 ILE A O 1
ATOM 902 N N . PHE A 1 122 ? 4.691 -2.888 -20.311 1.00 84.12 122 PHE A N 1
ATOM 903 C CA . PHE A 1 122 ? 4.136 -3.087 -18.967 1.00 84.12 122 PHE A CA 1
ATOM 904 C C . PHE A 1 122 ? 2.659 -3.520 -19.022 1.00 84.12 122 PHE A C 1
ATOM 906 O O . PHE A 1 122 ? 2.300 -4.520 -18.399 1.00 84.12 122 PHE A O 1
ATOM 913 N N . VAL A 1 123 ? 1.813 -2.853 -19.816 1.00 83.62 123 VAL A N 1
ATOM 914 C CA . VAL A 1 123 ? 0.390 -3.218 -19.950 1.00 83.62 123 VAL A CA 1
ATOM 915 C C . VAL A 1 123 ? 0.224 -4.605 -20.571 1.00 83.62 123 VAL A C 1
ATOM 917 O O . VAL A 1 123 ? -0.586 -5.395 -20.088 1.00 83.62 123 VAL A O 1
ATOM 920 N N . GLU A 1 124 ? 1.013 -4.942 -21.590 1.00 86.38 124 GLU A N 1
ATOM 921 C CA . GLU A 1 124 ? 1.021 -6.279 -22.196 1.00 86.38 124 GLU A CA 1
ATOM 922 C C . GLU A 1 124 ? 1.444 -7.372 -21.205 1.00 86.38 124 GLU A C 1
ATOM 924 O O . GLU A 1 124 ? 0.990 -8.511 -21.320 1.00 86.38 124 GLU A O 1
ATOM 929 N N . THR A 1 125 ? 2.256 -7.043 -20.191 1.00 87.31 125 THR A N 1
ATOM 930 C CA . THR A 1 125 ? 2.636 -8.004 -19.145 1.00 87.31 125 THR A CA 1
ATOM 931 C C . THR A 1 125 ? 1.533 -8.274 -18.115 1.00 87.31 125 THR A C 1
ATOM 933 O O . THR A 1 125 ? 1.601 -9.283 -17.414 1.00 87.31 125 THR A O 1
ATOM 936 N N . MET A 1 126 ? 0.487 -7.440 -18.035 1.00 88.00 126 MET A N 1
ATOM 937 C CA . MET A 1 126 ? -0.561 -7.520 -17.001 1.00 88.00 126 MET A CA 1
ATOM 938 C C . MET A 1 126 ? -1.252 -8.892 -16.895 1.00 88.00 126 MET A C 1
ATOM 940 O O . MET A 1 126 ? -1.375 -9.399 -15.776 1.00 88.00 126 MET A O 1
ATOM 944 N N . PRO A 1 127 ? -1.645 -9.560 -18.000 1.00 87.88 127 PRO A N 1
ATOM 945 C CA . PRO A 1 127 ? -2.233 -10.901 -17.936 1.00 87.88 127 PRO A CA 1
ATOM 946 C C . PRO A 1 127 ? -1.266 -11.977 -17.418 1.00 87.88 127 PRO A C 1
ATOM 948 O O . PRO A 1 127 ? -1.707 -13.011 -16.922 1.00 87.88 127 PRO A O 1
ATOM 951 N N . TYR A 1 128 ? 0.045 -11.738 -17.512 1.00 87.94 128 TYR A N 1
ATOM 952 C CA . TYR A 1 128 ? 1.096 -12.674 -17.107 1.00 87.94 128 TYR A CA 1
ATOM 953 C C . TYR A 1 128 ? 1.541 -12.485 -15.651 1.00 87.94 128 TYR A C 1
ATOM 955 O O . TYR A 1 128 ? 2.414 -13.209 -15.167 1.00 87.94 128 TYR A O 1
ATOM 963 N N . ARG A 1 129 ? 0.930 -11.554 -14.905 1.00 87.31 129 ARG A N 1
ATOM 964 C CA . ARG A 1 129 ? 1.208 -11.329 -13.475 1.00 87.31 129 ARG A CA 1
ATOM 965 C C . ARG A 1 129 ? 0.476 -12.355 -12.610 1.00 87.31 129 ARG A C 1
ATOM 967 O O . ARG A 1 129 ? -0.346 -12.011 -11.760 1.00 87.31 129 ARG A O 1
ATOM 974 N N . PHE A 1 130 ? 0.778 -13.633 -12.843 1.00 87.75 130 PHE A N 1
ATOM 975 C CA . PHE A 1 130 ? 0.073 -14.775 -12.257 1.00 87.75 130 PHE A CA 1
ATOM 976 C C . PHE A 1 130 ? 0.020 -14.723 -10.733 1.00 87.75 130 PHE A C 1
ATOM 978 O O . PHE A 1 130 ? -1.040 -14.963 -10.171 1.00 87.75 130 PHE A O 1
ATOM 985 N N . TYR A 1 131 ? 1.119 -14.351 -10.065 1.00 88.69 131 TYR A N 1
ATOM 986 C CA . TYR A 1 131 ? 1.129 -14.201 -8.608 1.00 88.69 131 TYR A CA 1
ATOM 987 C C . TYR A 1 131 ? 0.071 -13.196 -8.137 1.00 88.69 131 TYR A C 1
ATOM 989 O O . TYR A 1 131 ? -0.762 -13.540 -7.303 1.00 88.69 131 TYR A O 1
ATOM 997 N N . ASN A 1 132 ? 0.035 -11.994 -8.723 1.00 90.69 132 ASN A N 1
ATOM 998 C CA . ASN A 1 132 ? -0.901 -10.952 -8.304 1.00 90.69 132 ASN A CA 1
ATOM 999 C C . ASN A 1 132 ? -2.355 -11.388 -8.527 1.00 90.69 132 ASN A C 1
ATOM 1001 O O . ASN A 1 132 ? -3.192 -11.287 -7.630 1.00 90.69 132 ASN A O 1
ATOM 1005 N N . LEU A 1 133 ? -2.646 -11.918 -9.718 1.00 91.56 133 LEU A N 1
ATOM 1006 C CA . LEU A 1 133 ? -3.987 -12.365 -10.091 1.00 91.56 133 LEU A CA 1
ATOM 1007 C C . LEU A 1 133 ? -4.452 -13.539 -9.222 1.00 91.56 133 LEU A C 1
ATOM 1009 O O . LEU A 1 133 ? -5.564 -13.522 -8.687 1.00 91.56 133 LEU A O 1
ATOM 1013 N N . PHE A 1 134 ? -3.597 -14.546 -9.044 1.00 93.06 134 PHE A N 1
ATOM 1014 C CA . PHE A 1 134 ? -3.932 -15.734 -8.269 1.00 93.06 134 PHE A CA 1
ATOM 1015 C C . PHE A 1 134 ? -4.017 -15.446 -6.780 1.00 93.06 134 PHE A C 1
ATOM 1017 O O . PHE A 1 134 ? -4.907 -15.998 -6.148 1.00 93.06 134 PHE A O 1
ATOM 1024 N N . MET A 1 135 ? -3.188 -14.566 -6.214 1.00 92.94 135 MET A N 1
ATOM 1025 C CA . MET A 1 135 ? -3.298 -14.199 -4.799 1.00 92.94 135 MET A CA 1
ATOM 1026 C C . MET A 1 135 ? -4.600 -13.460 -4.496 1.00 92.94 135 MET A C 1
ATOM 1028 O O . MET A 1 135 ? -5.298 -13.820 -3.545 1.00 92.94 135 MET A O 1
ATOM 1032 N N . LEU A 1 136 ? -4.994 -12.496 -5.337 1.00 93.00 136 LEU A N 1
ATOM 1033 C CA . LEU A 1 136 ? -6.273 -11.801 -5.171 1.00 93.00 136 LEU A CA 1
ATOM 1034 C C . LEU A 1 136 ? -7.459 -12.761 -5.277 1.00 93.00 136 LEU A C 1
ATOM 1036 O O . LEU A 1 136 ? -8.381 -12.696 -4.464 1.00 93.00 136 LEU A O 1
ATOM 1040 N N . PHE A 1 137 ? -7.410 -13.687 -6.234 1.00 94.25 137 PHE A N 1
ATOM 1041 C CA . PHE A 1 137 ? -8.417 -14.734 -6.376 1.00 94.25 137 PHE A CA 1
ATOM 1042 C C . PHE A 1 137 ? -8.410 -15.726 -5.201 1.00 94.25 137 PHE A C 1
ATOM 1044 O O . PHE A 1 137 ? -9.466 -16.130 -4.707 1.00 94.25 137 PHE A O 1
ATOM 1051 N N . PHE A 1 138 ? -7.228 -16.099 -4.715 1.00 93.31 138 PHE A N 1
ATOM 1052 C CA . PHE A 1 138 ? -7.037 -17.048 -3.625 1.00 93.31 138 PHE A CA 1
ATOM 1053 C C . PHE A 1 138 ? -7.647 -16.536 -2.320 1.00 93.31 138 PHE A C 1
ATOM 1055 O O . PHE A 1 138 ? -8.329 -17.294 -1.629 1.00 93.31 138 PHE A O 1
ATOM 1062 N N . ILE A 1 139 ? -7.496 -15.246 -2.004 1.00 92.94 139 ILE A N 1
ATOM 1063 C CA . ILE A 1 139 ? -8.145 -14.636 -0.833 1.00 92.94 139 ILE A CA 1
ATOM 1064 C C . ILE A 1 139 ? -9.663 -14.820 -0.903 1.00 92.94 139 ILE A C 1
ATOM 1066 O O . ILE A 1 139 ? -10.266 -15.289 0.062 1.00 92.94 139 ILE A O 1
ATOM 1070 N N . VAL A 1 140 ? -10.271 -14.516 -2.053 1.00 93.81 140 VAL A N 1
ATOM 1071 C CA . VAL A 1 140 ? -11.716 -14.671 -2.264 1.00 93.81 140 VAL A CA 1
ATOM 1072 C C . VAL A 1 140 ? -12.133 -16.134 -2.086 1.00 93.81 140 VAL A C 1
ATOM 1074 O O . VAL A 1 140 ? -13.089 -16.420 -1.363 1.00 93.81 140 VAL A O 1
ATOM 1077 N N . CYS A 1 141 ? -11.380 -17.074 -2.662 1.00 93.94 141 CYS A N 1
ATOM 1078 C CA . CYS A 1 141 ? -11.638 -18.506 -2.509 1.00 93.94 141 CYS A CA 1
ATOM 1079 C C . CYS A 1 141 ? -11.560 -18.959 -1.048 1.00 93.94 141 CYS A C 1
ATOM 1081 O O . CYS A 1 141 ? -12.490 -19.598 -0.558 1.00 93.94 141 CYS A O 1
ATOM 1083 N N . THR A 1 142 ? -10.487 -18.614 -0.329 1.00 92.88 142 THR A N 1
ATOM 1084 C CA . THR A 1 142 ? -10.330 -19.009 1.082 1.00 92.88 142 THR A CA 1
ATOM 1085 C C . THR A 1 142 ? -11.414 -18.402 1.969 1.00 92.88 142 THR A C 1
ATOM 1087 O O . THR A 1 142 ? -11.969 -19.111 2.811 1.00 92.88 142 THR A O 1
ATOM 1090 N N . ALA A 1 143 ? -11.809 -17.150 1.710 1.00 91.25 143 ALA A N 1
ATOM 1091 C CA . ALA A 1 143 ? -12.893 -16.490 2.425 1.00 91.25 143 ALA A CA 1
ATOM 1092 C C . ALA A 1 143 ? -14.234 -17.225 2.251 1.00 91.25 143 ALA A C 1
ATOM 1094 O O . ALA A 1 143 ? -14.927 -17.451 3.240 1.00 91.25 143 ALA A O 1
ATOM 1095 N N . PHE A 1 144 ? -14.601 -17.638 1.030 1.00 92.88 144 PHE A N 1
ATOM 1096 C CA . PHE A 1 144 ? -15.859 -18.361 0.783 1.00 92.88 144 PHE A CA 1
ATOM 1097 C C . PHE A 1 144 ? -15.822 -19.826 1.224 1.00 92.88 144 PHE A C 1
ATOM 1099 O O . PHE A 1 144 ? -16.796 -20.329 1.780 1.00 92.88 144 PHE A O 1
ATOM 1106 N N . MET A 1 145 ? -14.712 -20.524 0.981 1.00 91.31 145 MET A N 1
ATOM 1107 C CA . MET A 1 145 ? -14.583 -21.946 1.303 1.00 91.31 145 MET A CA 1
ATOM 1108 C C . MET A 1 145 ? -14.403 -22.190 2.804 1.00 91.31 145 MET A C 1
ATOM 1110 O O . MET A 1 145 ? -14.659 -23.299 3.275 1.00 91.31 145 MET A O 1
ATOM 1114 N N . GLY A 1 146 ? -13.916 -21.193 3.553 1.00 84.88 146 GLY A N 1
ATOM 1115 C CA . GLY A 1 146 ? -13.581 -21.329 4.972 1.00 84.88 146 GLY A CA 1
ATOM 1116 C C . GLY A 1 146 ? -12.512 -22.396 5.238 1.00 84.88 146 GLY A C 1
ATOM 1117 O O . GLY A 1 146 ? -12.454 -22.950 6.342 1.00 84.88 146 GLY A O 1
ATOM 1118 N N . ARG A 1 147 ? -11.717 -22.730 4.211 1.00 86.88 147 ARG A N 1
ATOM 1119 C CA . ARG A 1 147 ? -10.633 -23.713 4.259 1.00 86.88 147 ARG A CA 1
ATOM 1120 C C . ARG A 1 147 ? -9.306 -22.979 4.296 1.00 86.88 147 ARG A C 1
ATOM 1122 O O . ARG A 1 147 ? -8.982 -22.226 3.385 1.00 86.88 147 ARG A O 1
ATOM 1129 N N . GLU A 1 148 ? -8.553 -23.254 5.347 1.00 90.38 148 GLU A N 1
ATOM 1130 C CA . GLU A 1 148 ? -7.258 -22.646 5.623 1.00 90.38 148 GLU A CA 1
ATOM 1131 C C . GLU A 1 148 ? -6.198 -23.735 5.731 1.00 90.38 148 GLU A C 1
ATOM 1133 O O . GLU A 1 148 ? -6.510 -24.888 6.049 1.00 90.38 148 GLU A O 1
ATOM 1138 N N . PHE A 1 149 ? -4.939 -23.368 5.506 1.00 87.25 149 PHE A N 1
ATOM 1139 C CA . PHE A 1 149 ? -3.828 -24.313 5.437 1.00 87.25 149 PHE A CA 1
ATOM 1140 C C . PHE A 1 149 ? -2.798 -24.060 6.545 1.00 87.25 149 PHE A C 1
ATOM 1142 O O . PHE A 1 149 ? -2.635 -22.939 7.029 1.00 87.25 149 PHE A O 1
ATOM 1149 N N . ALA A 1 150 ? -2.101 -25.125 6.951 1.00 90.00 150 ALA A N 1
ATOM 1150 C CA . ALA A 1 150 ? -0.938 -25.092 7.842 1.00 90.00 150 ALA A CA 1
ATOM 1151 C C . ALA A 1 150 ? -1.112 -24.199 9.096 1.00 90.00 150 ALA A C 1
ATOM 1153 O O . ALA A 1 150 ? -1.987 -24.451 9.930 1.00 90.00 150 ALA A O 1
ATOM 1154 N N . GLY A 1 151 ? -0.258 -23.183 9.260 1.00 88.88 151 GLY A N 1
ATOM 1155 C CA . GLY A 1 151 ? -0.281 -22.272 10.408 1.00 88.88 151 GLY A CA 1
ATOM 1156 C C . GLY A 1 151 ? -1.562 -21.438 10.495 1.00 88.88 151 GLY A C 1
ATOM 1157 O O . GLY A 1 151 ? -2.088 -21.236 11.589 1.00 88.88 151 GLY A O 1
ATOM 1158 N N . MET A 1 152 ? -2.123 -21.041 9.351 1.00 91.88 152 MET A N 1
ATOM 1159 C CA . MET A 1 152 ? -3.342 -20.230 9.290 1.00 91.88 152 MET A CA 1
ATOM 1160 C C . MET A 1 152 ? -4.567 -21.007 9.773 1.00 91.88 152 MET A C 1
ATOM 1162 O O . MET A 1 152 ? -5.398 -20.467 10.498 1.00 91.88 152 MET A O 1
ATOM 1166 N N . LEU A 1 153 ? -4.633 -22.310 9.479 1.00 91.44 153 LEU A N 1
ATOM 1167 C CA . LEU A 1 153 ? -5.689 -23.181 10.002 1.00 91.44 153 LEU A CA 1
ATOM 1168 C C . LEU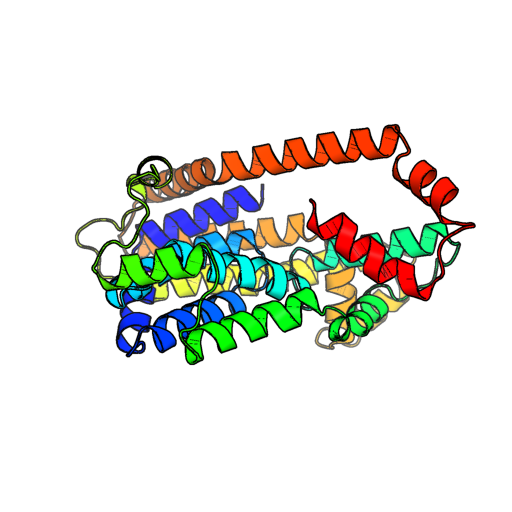 A 1 153 ? -5.688 -23.234 11.534 1.00 91.44 153 LEU A C 1
ATOM 1170 O O . LEU A 1 153 ? -6.752 -23.240 12.155 1.00 91.44 153 LEU A O 1
ATOM 1174 N N . LYS A 1 154 ? -4.501 -23.277 12.151 1.00 90.50 154 LYS A N 1
ATOM 1175 C CA . LYS A 1 154 ? -4.367 -23.248 13.615 1.00 90.50 154 LYS A CA 1
ATOM 1176 C C . LYS A 1 154 ? -4.833 -21.900 14.173 1.00 90.50 154 LYS A C 1
ATOM 1178 O O . LYS A 1 154 ? -5.599 -21.889 15.134 1.00 90.50 154 LYS A O 1
ATOM 1183 N N . ALA A 1 155 ? -4.429 -20.795 13.544 1.00 90.12 155 ALA A N 1
ATOM 1184 C CA . ALA A 1 155 ? -4.828 -19.446 13.941 1.00 90.12 155 ALA A CA 1
ATOM 1185 C C . ALA A 1 155 ? -6.351 -19.229 13.849 1.00 90.12 155 ALA A C 1
ATOM 1187 O O . ALA A 1 155 ? -6.958 -18.732 14.794 1.00 90.12 155 ALA A O 1
ATOM 1188 N N . GLU A 1 156 ? -6.995 -19.675 12.768 1.00 91.38 156 GLU A N 1
ATOM 1189 C CA . GLU A 1 156 ? -8.446 -19.533 12.582 1.00 91.38 156 GLU A CA 1
ATOM 1190 C C . GLU A 1 156 ? -9.256 -20.435 13.523 1.00 91.38 156 GLU A C 1
ATOM 1192 O O . GLU A 1 156 ? -10.278 -20.015 14.067 1.00 91.38 156 GLU A O 1
ATOM 1197 N N . ARG A 1 157 ? -8.798 -21.667 13.793 1.00 90.88 157 ARG A N 1
ATOM 1198 C CA . ARG A 1 157 ? -9.427 -22.528 14.816 1.00 90.88 157 ARG A CA 1
ATOM 1199 C C . ARG A 1 157 ? -9.355 -21.898 16.206 1.00 90.88 157 ARG A C 1
ATOM 1201 O O . ARG A 1 157 ? -10.335 -21.959 16.946 1.00 90.88 157 ARG A O 1
ATOM 1208 N N . ARG A 1 158 ? -8.228 -21.263 16.529 1.00 90.94 158 ARG A N 1
ATOM 1209 C CA . ARG A 1 158 ? -8.024 -20.523 17.776 1.00 90.94 158 ARG A CA 1
ATOM 1210 C C . ARG A 1 158 ? -8.933 -19.283 17.857 1.00 90.94 158 ARG A C 1
ATOM 1212 O O . ARG A 1 158 ? -9.620 -19.081 18.855 1.00 90.94 158 ARG A O 1
ATOM 1219 N N . ALA A 1 159 ? -9.052 -18.511 16.781 1.00 89.75 159 ALA A N 1
ATOM 1220 C CA . ALA A 1 159 ? -9.938 -17.347 16.753 1.00 89.75 159 ALA A CA 1
ATOM 1221 C C . ALA A 1 159 ? -11.418 -17.720 16.968 1.00 89.75 159 ALA A C 1
ATOM 1223 O O . ALA A 1 159 ? -12.139 -17.018 17.680 1.00 89.75 159 ALA A O 1
ATOM 1224 N N . ARG A 1 160 ? -11.868 -18.879 16.460 1.00 87.06 160 ARG A N 1
ATOM 1225 C CA . ARG A 1 160 ? -13.241 -19.380 16.679 1.00 87.06 160 ARG A CA 1
ATOM 1226 C C . ARG A 1 160 ? -13.582 -19.603 18.158 1.00 87.06 160 ARG A C 1
ATOM 1228 O O . ARG A 1 160 ? -14.724 -19.331 18.554 1.00 87.06 160 ARG A O 1
ATOM 1235 N N . VAL A 1 161 ? -12.614 -20.044 18.967 1.00 87.94 161 VAL A N 1
ATOM 1236 C CA . VAL A 1 161 ? -12.783 -20.221 20.424 1.00 87.94 161 VAL A CA 1
ATOM 1237 C C . VAL A 1 161 ? -12.637 -18.915 21.217 1.00 87.94 161 VAL A C 1
ATOM 1239 O O . VAL A 1 161 ? -12.934 -18.899 22.404 1.00 87.94 161 VAL A O 1
ATOM 1242 N N . GLY A 1 162 ? -12.299 -17.802 20.556 1.00 81.44 162 GLY A N 1
ATOM 1243 C CA . GLY A 1 162 ? -12.236 -16.458 21.146 1.00 81.44 162 GLY A CA 1
ATOM 1244 C C . GLY A 1 162 ? -10.822 -15.890 21.286 1.00 81.44 162 GLY A C 1
ATOM 1245 O O . GLY A 1 162 ? -10.668 -14.718 21.615 1.00 81.44 162 GLY A O 1
ATOM 1246 N N . GLU A 1 163 ? -9.790 -16.676 20.984 1.00 85.56 163 GLU A N 1
ATOM 1247 C CA . GLU A 1 163 ? -8.390 -16.258 21.058 1.00 85.56 163 GLU A CA 1
ATOM 1248 C C . GLU A 1 163 ? -7.914 -15.693 19.704 1.00 85.56 163 GLU A C 1
ATOM 1250 O O . GLU A 1 163 ? -7.470 -16.406 18.800 1.00 85.56 163 GLU A O 1
ATOM 1255 N N . LEU A 1 164 ? -8.025 -14.373 19.537 1.00 80.25 164 LEU A N 1
ATOM 1256 C CA . LEU A 1 164 ? -7.794 -13.697 18.250 1.00 80.25 164 LEU A CA 1
ATOM 1257 C C . LEU A 1 164 ? -6.314 -13.537 17.860 1.00 80.25 164 LEU A C 1
ATOM 1259 O O . LEU A 1 164 ? -6.026 -13.202 16.711 1.00 80.25 164 LEU A O 1
ATOM 1263 N N . HIS A 1 165 ? -5.379 -13.770 18.782 1.00 75.75 165 HIS A N 1
ATOM 1264 C CA . HIS A 1 165 ? -3.939 -13.658 18.546 1.00 75.75 165 HIS A CA 1
ATOM 1265 C C . HIS A 1 165 ? -3.170 -14.783 19.237 1.00 75.75 165 HIS A C 1
ATOM 1267 O O . HIS A 1 165 ? -3.646 -15.387 20.197 1.00 75.75 165 HIS A O 1
ATOM 1273 N N . SER A 1 166 ? -1.959 -15.061 18.757 1.00 71.62 166 SER A N 1
ATOM 1274 C CA . SER A 1 166 ? -1.029 -15.927 19.477 1.00 71.62 166 SER A CA 1
ATOM 1275 C C . SER A 1 166 ? -0.664 -15.286 20.819 1.00 71.62 166 SER A C 1
ATOM 1277 O O . SER A 1 166 ? -0.302 -14.111 20.872 1.00 71.62 166 SER A O 1
ATOM 1279 N N . GLY A 1 167 ? -0.733 -16.035 21.922 1.00 58.47 167 GLY A N 1
ATOM 1280 C CA . GLY A 1 167 ? -0.280 -15.551 23.235 1.00 58.47 167 GLY A CA 1
ATOM 1281 C C . GLY A 1 167 ? 1.212 -15.185 23.271 1.00 58.47 167 GLY A C 1
ATOM 1282 O O . GLY A 1 167 ? 1.653 -14.516 24.196 1.00 58.47 167 GLY A O 1
ATOM 1283 N N . ASN A 1 168 ? 1.981 -15.582 22.248 1.00 58.34 168 ASN A N 1
ATOM 1284 C CA . ASN A 1 168 ? 3.417 -15.322 22.137 1.00 58.34 168 ASN A CA 1
ATOM 1285 C C . ASN A 1 168 ? 3.766 -14.073 21.301 1.00 58.34 168 ASN A C 1
ATOM 1287 O O . ASN A 1 168 ? 4.938 -13.750 21.130 1.00 58.34 168 ASN A O 1
ATOM 1291 N N . THR A 1 169 ? 2.774 -13.376 20.739 1.00 54.50 169 THR A N 1
ATOM 1292 C CA . THR A 1 169 ? 3.008 -12.134 19.986 1.00 54.50 169 THR A CA 1
ATOM 1293 C C . THR A 1 169 ? 2.820 -10.922 20.893 1.00 54.50 169 THR A C 1
ATOM 1295 O O . THR A 1 169 ? 1.694 -10.583 21.250 1.00 54.50 169 THR A O 1
ATOM 1298 N N . ARG A 1 170 ? 3.925 -10.242 21.224 1.00 48.38 170 ARG A N 1
ATOM 1299 C CA . ARG A 1 170 ? 3.958 -8.931 21.901 1.00 48.38 170 ARG A CA 1
ATOM 1300 C C . ARG A 1 170 ? 3.521 -7.809 20.946 1.00 48.38 170 ARG A C 1
ATOM 1302 O O . ARG A 1 170 ? 4.291 -6.912 20.630 1.00 48.38 170 ARG A O 1
ATOM 1309 N N . ILE A 1 171 ? 2.293 -7.884 20.429 1.00 49.94 171 ILE A N 1
ATOM 1310 C CA . ILE A 1 171 ? 1.731 -6.853 19.529 1.00 49.94 171 ILE A CA 1
ATOM 1311 C C . ILE A 1 171 ? 1.486 -5.542 20.295 1.00 49.94 171 ILE A C 1
ATOM 1313 O O . ILE A 1 171 ? 1.508 -4.467 19.699 1.00 49.94 171 ILE A O 1
ATOM 1317 N N . ASP A 1 172 ? 1.330 -5.628 21.619 1.00 46.41 172 ASP A N 1
ATOM 1318 C CA . ASP A 1 172 ? 1.153 -4.472 22.504 1.00 46.41 172 ASP A CA 1
ATOM 1319 C C . ASP A 1 172 ? 2.310 -3.455 22.418 1.00 46.41 172 ASP A C 1
ATOM 1321 O O . ASP A 1 172 ? 2.102 -2.293 22.758 1.00 46.41 172 ASP A O 1
ATOM 1325 N N . ASP A 1 173 ? 3.487 -3.862 21.916 1.00 42.88 173 ASP A N 1
ATOM 1326 C CA . ASP A 1 173 ? 4.683 -3.016 21.780 1.00 42.88 173 ASP A CA 1
ATOM 1327 C C . ASP A 1 173 ? 4.810 -2.327 20.393 1.00 42.88 173 ASP A C 1
ATOM 1329 O O . ASP A 1 173 ? 5.676 -1.470 20.216 1.00 42.88 173 ASP A O 1
ATOM 1333 N N . VAL A 1 174 ? 3.964 -2.660 19.402 1.00 47.94 174 VAL A N 1
ATOM 1334 C CA . VAL A 1 174 ? 3.967 -2.018 18.058 1.00 47.94 174 VAL A CA 1
ATOM 1335 C C . VAL A 1 174 ? 2.812 -1.021 17.899 1.00 47.94 174 VAL A C 1
ATOM 1337 O O . VAL A 1 174 ? 2.897 -0.068 17.122 1.00 47.94 174 VAL A O 1
ATOM 1340 N N . GLU A 1 175 ? 1.731 -1.209 18.656 1.00 49.06 175 GLU A N 1
ATOM 1341 C CA . GLU A 1 175 ? 0.602 -0.285 18.673 1.00 49.06 175 GLU A CA 1
ATOM 1342 C C . GLU A 1 175 ? 0.872 0.879 19.616 1.00 49.06 175 GLU A C 1
ATOM 1344 O O . GLU A 1 175 ? 0.759 0.774 20.837 1.00 49.06 175 GLU A O 1
ATOM 1349 N N . ASP A 1 176 ? 1.170 2.039 19.036 1.00 49.44 176 ASP A N 1
ATOM 1350 C CA . ASP A 1 176 ? 1.165 3.277 19.794 1.00 49.44 176 ASP A CA 1
ATOM 1351 C C . ASP A 1 176 ? -0.286 3.602 20.204 1.00 49.44 176 ASP A C 1
ATOM 1353 O O . ASP A 1 176 ? -1.046 4.232 19.459 1.00 49.44 176 ASP A O 1
ATOM 1357 N N . LYS A 1 177 ? -0.682 3.170 21.413 1.00 50.19 177 LYS A N 1
ATOM 1358 C CA . LYS A 1 177 ? -1.967 3.502 22.065 1.00 50.19 177 LYS A CA 1
ATOM 1359 C C . LYS A 1 177 ? -2.246 5.012 22.073 1.00 50.19 177 LYS A C 1
ATOM 1361 O O . LYS A 1 177 ? -3.383 5.438 22.265 1.00 50.19 177 LYS A O 1
ATOM 1366 N N . THR A 1 178 ? -1.246 5.860 21.813 1.00 50.22 178 THR A N 1
ATOM 1367 C CA . THR A 1 178 ? -1.446 7.305 21.674 1.00 50.22 178 THR A CA 1
ATOM 1368 C C . THR A 1 178 ? -2.240 7.718 20.428 1.00 50.22 178 THR A C 1
ATOM 1370 O O . THR A 1 178 ? -2.717 8.860 20.391 1.00 50.22 178 THR A O 1
ATOM 1373 N N . LEU A 1 179 ? -2.450 6.830 19.449 1.00 57.69 179 LEU A N 1
ATOM 1374 C CA . LEU A 1 179 ? -3.262 7.092 18.251 1.00 57.69 179 LEU A CA 1
ATOM 1375 C C . LEU A 1 179 ? -4.748 6.755 18.414 1.00 57.69 179 LEU A C 1
ATOM 1377 O O . LEU A 1 179 ? -5.523 7.037 17.500 1.00 57.69 179 LEU A O 1
ATOM 1381 N N . GLU A 1 180 ? -5.177 6.229 19.567 1.00 66.81 180 GLU A N 1
ATOM 1382 C CA . GLU A 1 180 ? -6.598 5.986 19.818 1.00 66.81 180 GLU A CA 1
ATOM 1383 C C . GLU A 1 180 ? -7.435 7.264 19.624 1.00 66.81 180 GLU A C 1
ATOM 1385 O O . GLU A 1 180 ? -6.962 8.368 19.949 1.00 66.81 180 GLU A O 1
ATOM 1390 N N . PRO A 1 181 ? -8.669 7.142 19.091 1.00 69.31 181 PRO A N 1
ATOM 1391 C CA . PRO A 1 181 ? -9.553 8.282 18.896 1.00 69.31 181 PRO A CA 1
ATOM 1392 C C . PRO A 1 181 ? -9.684 9.084 20.187 1.00 69.31 181 PRO A C 1
ATOM 1394 O O . PRO A 1 181 ? -9.855 8.504 21.257 1.00 69.31 181 PRO A O 1
ATOM 1397 N N . LYS A 1 182 ? -9.622 10.415 20.092 1.00 71.56 182 LYS A N 1
ATOM 1398 C CA . LYS A 1 182 ? -9.834 11.276 21.264 1.00 71.56 182 LYS A CA 1
ATOM 1399 C C . LYS A 1 182 ? -11.195 10.953 21.900 1.00 71.56 182 LYS A C 1
ATOM 1401 O O . LYS A 1 182 ? -12.176 10.729 21.187 1.00 71.56 182 LYS A O 1
ATOM 1406 N N . GLU A 1 183 ? -11.252 10.891 23.227 1.00 69.56 183 GLU A N 1
ATOM 1407 C CA . GLU A 1 183 ? -12.488 10.559 23.943 1.00 69.56 183 GLU A CA 1
ATOM 1408 C C . GLU A 1 183 ? -13.596 11.591 23.658 1.00 69.56 183 GLU A C 1
ATOM 1410 O O . GLU A 1 183 ? -13.325 12.767 23.413 1.00 69.56 183 GLU A O 1
ATOM 1415 N N . ASN A 1 184 ? -14.858 11.144 23.682 1.00 67.38 184 ASN A N 1
ATOM 1416 C CA . ASN A 1 184 ? -16.060 11.978 23.509 1.00 67.38 184 ASN A CA 1
ATOM 1417 C C . ASN A 1 184 ? -16.211 12.717 22.163 1.00 67.38 184 ASN A C 1
ATOM 1419 O O . ASN A 1 184 ? -16.939 13.707 22.069 1.00 67.38 184 ASN A O 1
ATOM 1423 N N . ILE A 1 185 ? -15.593 12.224 21.088 1.00 76.25 185 ILE A N 1
ATOM 1424 C CA . ILE A 1 185 ? -15.785 12.784 19.741 1.00 76.25 185 ILE A CA 1
ATOM 1425 C C . ILE A 1 185 ? -16.946 12.118 18.993 1.00 76.25 185 ILE A C 1
ATOM 1427 O O . ILE A 1 185 ? -17.166 10.907 19.073 1.00 76.25 185 ILE A O 1
ATOM 1431 N N . LYS A 1 186 ? -17.670 12.902 18.183 1.00 74.12 186 LYS A N 1
ATOM 1432 C CA . LYS A 1 186 ? -18.633 12.353 17.218 1.00 74.12 186 LYS A CA 1
ATOM 1433 C C . LYS A 1 186 ? -17.868 11.643 16.101 1.00 74.12 186 LYS A C 1
ATOM 1435 O O . LYS A 1 186 ? -17.242 12.289 15.263 1.00 74.12 186 LYS A O 1
ATOM 1440 N N . LEU A 1 187 ? -17.945 10.315 16.083 1.00 79.50 187 LEU A N 1
ATOM 1441 C CA . LEU A 1 187 ? -17.339 9.481 15.048 1.00 79.50 187 LEU A CA 1
ATOM 1442 C C . LEU A 1 187 ? -18.009 9.760 13.696 1.00 79.50 187 LEU A C 1
ATOM 1444 O O . LEU A 1 187 ? -19.201 9.504 13.524 1.00 79.50 187 LEU A O 1
ATOM 1448 N N . GLN A 1 188 ? -17.246 10.285 12.738 1.00 81.44 188 GLN A N 1
ATOM 1449 C CA . GLN A 1 188 ? -17.731 10.568 11.388 1.00 81.44 188 GLN A CA 1
ATOM 1450 C C . GLN A 1 188 ? -16.788 10.008 10.330 1.00 81.44 188 GLN A C 1
ATOM 1452 O O . GLN A 1 188 ? -15.588 10.277 10.338 1.00 81.44 188 GLN A O 1
ATOM 1457 N N . SER A 1 189 ? -17.348 9.257 9.380 1.00 80.94 189 SER A N 1
ATOM 1458 C CA . SER A 1 189 ? -16.585 8.615 8.303 1.00 80.94 189 SER A CA 1
ATOM 1459 C C . SER A 1 189 ? -15.933 9.644 7.372 1.00 80.94 189 SER A C 1
ATOM 1461 O O . SER A 1 189 ? -14.870 9.376 6.822 1.00 80.94 189 SER A O 1
ATOM 1463 N N . SER A 1 190 ? -16.493 10.858 7.270 1.00 85.31 190 SER A N 1
ATOM 1464 C CA . SER A 1 190 ? -15.884 11.982 6.545 1.00 85.31 190 SER A CA 1
ATOM 1465 C C . SER A 1 190 ? -14.486 12.346 7.052 1.00 85.31 190 SER A C 1
ATOM 1467 O O . SER A 1 190 ? -13.678 12.816 6.260 1.00 85.31 190 SER A O 1
ATOM 1469 N N . ASN A 1 191 ? -14.179 12.109 8.336 1.00 85.69 191 ASN A N 1
ATOM 1470 C CA . ASN A 1 191 ? -12.862 12.404 8.916 1.00 85.69 191 ASN A CA 1
ATOM 1471 C C . ASN A 1 191 ? -11.754 11.497 8.353 1.00 85.69 191 ASN A C 1
ATOM 1473 O O . ASN A 1 191 ? -10.585 11.850 8.444 1.00 85.69 191 ASN A O 1
ATOM 1477 N N . ALA A 1 192 ? -12.114 10.344 7.777 1.00 81.38 192 ALA A N 1
ATOM 1478 C CA . ALA A 1 192 ? -11.198 9.486 7.028 1.00 81.38 192 ALA A CA 1
ATOM 1479 C C . ALA A 1 192 ? -11.347 9.677 5.519 1.00 81.38 192 ALA A C 1
ATOM 1481 O O . ALA A 1 192 ? -10.359 9.864 4.821 1.00 81.38 192 ALA A O 1
ATOM 1482 N N . VAL A 1 193 ? -12.584 9.661 5.017 1.00 84.00 193 VAL A N 1
ATOM 1483 C CA . VAL A 1 193 ? -12.855 9.656 3.574 1.00 84.00 193 VAL A CA 1
ATOM 1484 C C . VAL A 1 193 ? -12.340 10.922 2.891 1.00 84.00 193 VAL A C 1
ATOM 1486 O O . VAL A 1 193 ? -11.752 10.817 1.825 1.00 84.00 193 VAL A O 1
ATOM 1489 N N . VAL A 1 194 ? -12.509 12.107 3.489 1.00 90.50 194 VAL A N 1
ATOM 1490 C CA . VAL A 1 194 ? -12.110 13.361 2.827 1.00 90.50 194 VAL A CA 1
ATOM 1491 C C . VAL A 1 194 ? -10.586 13.483 2.695 1.00 90.50 194 VAL A C 1
ATOM 1493 O O . VAL A 1 194 ? -10.135 13.656 1.564 1.00 90.50 194 VAL A O 1
ATOM 1496 N N . PRO A 1 195 ? -9.764 13.334 3.758 1.00 88.81 195 PRO A N 1
ATOM 1497 C CA . PRO A 1 195 ? -8.310 13.372 3.595 1.00 88.81 195 PRO A CA 1
ATOM 1498 C C . PRO A 1 195 ? -7.771 12.282 2.663 1.00 88.81 195 PRO A C 1
ATOM 1500 O O . PRO A 1 195 ? -6.852 12.548 1.896 1.00 88.81 195 PRO A O 1
ATOM 1503 N N . LEU A 1 196 ? -8.362 11.079 2.679 1.00 83.75 196 LEU A N 1
ATOM 1504 C CA . LEU A 1 196 ? -7.973 9.995 1.771 1.00 83.75 196 LEU A CA 1
ATOM 1505 C C . LEU A 1 196 ? -8.322 10.301 0.314 1.00 83.75 196 LEU A C 1
ATOM 1507 O O . LEU A 1 196 ? -7.498 10.074 -0.562 1.00 83.75 196 LEU A O 1
ATOM 1511 N N . LEU A 1 197 ? -9.508 10.850 0.042 1.00 86.19 197 LEU A N 1
ATOM 1512 C CA . LEU A 1 197 ? -9.875 11.279 -1.308 1.00 86.19 197 LEU A CA 1
ATOM 1513 C C . LEU A 1 197 ? -8.975 12.410 -1.801 1.00 86.19 197 LEU A C 1
ATOM 1515 O O . LEU A 1 197 ? -8.576 12.392 -2.958 1.00 86.19 197 LEU A O 1
ATOM 1519 N N . VAL A 1 198 ? -8.619 13.366 -0.938 1.00 91.06 198 VAL A N 1
ATOM 1520 C CA . VAL A 1 198 ? -7.659 14.424 -1.285 1.00 91.06 198 VAL A CA 1
ATOM 1521 C C . VAL A 1 198 ? -6.284 13.839 -1.584 1.00 91.06 198 VAL A C 1
ATOM 1523 O O . VAL A 1 198 ? -5.650 14.273 -2.538 1.00 91.06 198 VAL A O 1
ATOM 1526 N N . LEU A 1 199 ? -5.839 12.843 -0.818 1.00 85.06 199 LEU A N 1
ATOM 1527 C CA . LEU A 1 199 ? -4.583 12.149 -1.084 1.00 85.06 199 LEU A CA 1
ATOM 1528 C C . LEU A 1 199 ? -4.622 11.444 -2.445 1.00 85.06 199 LEU A C 1
ATOM 1530 O O . LEU A 1 199 ? -3.724 11.639 -3.253 1.00 85.06 199 LEU A O 1
ATOM 1534 N N . ILE A 1 200 ? -5.685 10.685 -2.727 1.00 80.62 200 ILE A N 1
ATOM 1535 C CA . ILE A 1 200 ? -5.846 9.948 -3.988 1.00 80.62 200 ILE A CA 1
ATOM 1536 C C . ILE A 1 200 ? -5.934 10.917 -5.170 1.00 80.62 200 ILE A C 1
ATOM 1538 O O . ILE A 1 200 ? -5.125 10.845 -6.087 1.00 80.62 200 ILE A O 1
ATOM 1542 N N . LEU A 1 201 ? -6.882 11.855 -5.155 1.00 87.31 201 LEU A N 1
ATOM 1543 C CA . LEU A 1 201 ? -7.071 12.806 -6.255 1.00 87.31 201 LEU A CA 1
ATOM 1544 C C . LEU A 1 201 ? -5.855 13.723 -6.418 1.00 87.31 201 LEU A C 1
ATOM 1546 O O . LEU A 1 201 ? -5.435 13.994 -7.539 1.00 87.31 201 LEU A O 1
ATOM 1550 N N . GLY A 1 202 ? -5.261 14.153 -5.304 1.00 88.81 202 GLY A N 1
ATOM 1551 C CA . GLY A 1 202 ? -4.024 14.921 -5.292 1.00 88.81 202 GLY A CA 1
ATOM 1552 C C . GLY A 1 202 ? -2.874 14.154 -5.932 1.00 88.81 202 GLY A C 1
ATOM 1553 O O . GLY A 1 202 ? -2.129 14.746 -6.700 1.00 88.81 202 GLY A O 1
ATOM 1554 N N . ALA A 1 203 ? -2.760 12.843 -5.692 1.00 82.56 203 ALA A N 1
ATOM 1555 C CA . ALA A 1 203 ? -1.746 12.017 -6.336 1.00 82.56 203 ALA A CA 1
ATOM 1556 C C . ALA A 1 203 ? -1.955 11.997 -7.852 1.00 82.56 203 ALA A C 1
ATOM 1558 O O . ALA A 1 203 ? -1.028 12.331 -8.578 1.00 82.56 203 ALA A O 1
ATOM 1559 N N . PHE A 1 204 ? -3.167 11.715 -8.340 1.00 83.81 204 PHE A N 1
ATOM 1560 C CA . PHE A 1 204 ? -3.461 11.727 -9.782 1.00 83.81 204 PHE A CA 1
ATOM 1561 C C . PHE A 1 204 ? -3.100 13.063 -10.446 1.00 83.81 204 PHE A C 1
ATOM 1563 O O . PHE A 1 204 ? -2.482 13.087 -11.509 1.00 83.81 204 PHE A O 1
ATOM 1570 N N . VAL A 1 205 ? -3.456 14.173 -9.800 1.00 89.44 205 VAL A N 1
ATOM 1571 C CA . VAL A 1 205 ? -3.144 15.519 -10.286 1.00 89.44 205 VAL A CA 1
ATOM 1572 C C . VAL A 1 205 ? -1.633 15.772 -10.275 1.00 89.44 205 VAL A C 1
ATOM 1574 O O . VAL A 1 205 ? -1.078 16.214 -11.279 1.00 89.44 205 VAL A O 1
ATOM 1577 N N . SER A 1 206 ? -0.947 15.452 -9.177 1.00 87.31 206 SER A N 1
ATOM 1578 C CA . SER A 1 206 ? 0.503 15.620 -9.059 1.00 87.31 206 SER A CA 1
ATOM 1579 C C . SER A 1 206 ? 1.282 14.736 -10.036 1.00 87.31 206 SER A C 1
ATOM 1581 O O . SER A 1 206 ? 2.267 15.205 -10.598 1.00 87.31 206 SER A O 1
ATOM 1583 N N . PHE A 1 207 ? 0.842 13.500 -10.289 1.00 81.81 207 PHE A N 1
ATOM 1584 C CA . PHE A 1 207 ? 1.427 12.618 -11.303 1.00 81.81 207 PHE A CA 1
ATOM 1585 C C . PHE A 1 207 ? 1.285 13.221 -12.703 1.00 81.81 207 PHE A C 1
ATOM 1587 O O . PHE A 1 207 ? 2.268 13.298 -13.436 1.00 81.81 207 PHE A O 1
ATOM 1594 N N . TYR A 1 208 ? 0.093 13.714 -13.052 1.00 85.88 208 TYR A N 1
ATOM 1595 C CA . TYR A 1 208 ? -0.141 14.343 -14.350 1.00 85.88 208 TYR A CA 1
ATOM 1596 C C . TYR A 1 208 ? 0.764 15.564 -14.562 1.00 85.88 208 TYR A C 1
ATOM 1598 O O . TYR A 1 208 ? 1.447 15.656 -15.578 1.00 85.88 208 TYR A O 1
ATOM 1606 N N . PHE A 1 209 ? 0.821 16.482 -13.591 1.00 88.69 209 PHE A N 1
ATOM 1607 C CA . PHE A 1 209 ? 1.633 17.696 -13.711 1.00 88.69 209 PHE A CA 1
ATOM 1608 C C . PHE A 1 209 ? 3.137 17.425 -13.641 1.00 88.69 209 PHE A C 1
ATOM 1610 O O . PHE A 1 209 ? 3.886 17.998 -14.426 1.00 88.69 209 PHE A O 1
ATOM 1617 N N . SER A 1 210 ? 3.587 16.532 -12.754 1.00 85.94 210 SER A N 1
ATOM 1618 C CA . SER A 1 210 ? 4.997 16.127 -12.693 1.00 85.94 210 SER A CA 1
ATOM 1619 C C . SER A 1 210 ? 5.445 15.511 -14.017 1.00 85.94 210 SER A C 1
ATOM 1621 O O . SER A 1 210 ? 6.500 15.873 -14.534 1.00 85.94 210 SER A O 1
ATOM 1623 N N . GLY A 1 211 ? 4.615 14.640 -14.591 1.00 83.38 211 GLY A N 1
ATOM 1624 C CA . GLY A 1 211 ? 4.837 14.052 -15.902 1.00 83.38 211 GLY A CA 1
ATOM 1625 C C . GLY A 1 211 ? 4.844 15.073 -17.029 1.00 83.38 211 GLY A C 1
ATOM 1626 O O . GLY A 1 211 ? 5.735 15.056 -17.869 1.00 83.38 211 GLY A O 1
ATOM 1627 N N . PHE A 1 212 ? 3.876 15.988 -17.033 1.00 86.38 212 PHE A N 1
ATOM 1628 C CA . PHE A 1 212 ? 3.777 17.051 -18.030 1.00 86.38 212 PHE A CA 1
ATOM 1629 C C . PHE A 1 212 ? 5.037 17.923 -18.052 1.00 86.38 212 PHE A C 1
ATOM 1631 O O . PHE A 1 212 ? 5.622 18.114 -19.114 1.00 86.38 212 PHE A O 1
ATOM 1638 N N . SER A 1 213 ? 5.502 18.381 -16.886 1.00 87.12 213 SER A N 1
ATOM 1639 C CA . SER A 1 213 ? 6.735 19.170 -16.777 1.00 87.12 213 SER A CA 1
ATOM 1640 C C . SER A 1 213 ? 7.986 18.373 -17.161 1.00 87.12 213 SER A C 1
ATOM 1642 O O . SER A 1 213 ? 8.912 18.932 -17.743 1.00 87.12 213 SER A O 1
ATOM 1644 N N . ALA A 1 214 ? 8.024 17.067 -16.877 1.00 83.50 214 ALA A N 1
ATOM 1645 C CA . ALA A 1 214 ? 9.128 16.206 -17.298 1.00 83.50 214 ALA A CA 1
ATOM 1646 C C . ALA A 1 214 ? 9.164 16.008 -18.826 1.00 83.50 214 ALA A C 1
ATOM 1648 O O . ALA A 1 214 ? 10.242 16.002 -19.417 1.00 83.50 214 ALA A O 1
ATOM 1649 N N . LEU A 1 215 ? 7.999 15.877 -19.470 1.00 83.94 215 LEU A N 1
ATOM 1650 C CA . LEU A 1 215 ? 7.879 15.784 -20.929 1.00 83.94 215 LEU A CA 1
ATOM 1651 C C . LEU A 1 215 ? 8.206 17.110 -21.627 1.00 83.94 215 LEU A C 1
ATOM 1653 O O . LEU A 1 215 ? 8.787 17.092 -22.706 1.00 83.94 215 LEU A O 1
ATOM 1657 N N . GLU A 1 216 ? 7.859 18.245 -21.016 1.00 85.38 216 GLU A N 1
ATOM 1658 C CA . GLU A 1 216 ? 8.213 19.579 -21.517 1.00 85.38 216 GLU A CA 1
ATOM 1659 C C . GLU A 1 216 ? 9.731 19.812 -21.499 1.00 85.38 216 GLU A C 1
ATOM 1661 O O . GLU A 1 216 ? 10.293 20.371 -22.440 1.00 85.38 216 GLU A O 1
ATOM 1666 N N . ALA A 1 217 ? 10.401 19.370 -20.431 1.00 83.56 217 ALA A N 1
ATOM 1667 C CA . ALA A 1 217 ? 11.836 19.566 -20.245 1.00 83.56 217 ALA A CA 1
ATOM 1668 C C . ALA A 1 217 ? 12.704 18.660 -21.140 1.00 83.56 217 ALA A C 1
ATOM 1670 O O . ALA A 1 217 ? 13.860 18.992 -21.414 1.00 83.56 217 ALA A O 1
ATOM 1671 N N . ASP A 1 218 ? 12.176 17.519 -21.590 1.00 80.25 218 ASP A N 1
ATOM 1672 C CA . ASP A 1 218 ? 12.907 16.549 -22.403 1.00 80.25 218 ASP A CA 1
ATOM 1673 C C . ASP A 1 218 ? 12.630 16.750 -23.902 1.00 80.25 218 ASP A C 1
ATOM 1675 O O . ASP A 1 218 ? 11.642 16.265 -24.457 1.00 80.25 218 ASP A O 1
ATOM 1679 N N . ALA A 1 219 ? 13.559 17.424 -24.588 1.00 75.19 219 ALA A N 1
ATOM 1680 C CA . ALA A 1 219 ? 13.473 17.679 -26.028 1.00 75.19 219 ALA A CA 1
ATOM 1681 C C . ALA A 1 219 ? 13.343 16.395 -26.873 1.00 75.19 219 ALA A C 1
ATOM 1683 O O . ALA A 1 219 ? 12.800 16.442 -27.978 1.00 75.19 219 ALA A O 1
ATOM 1684 N N . SER A 1 220 ? 13.794 15.240 -26.365 1.00 71.81 220 SER A N 1
ATOM 1685 C CA . SER A 1 220 ? 13.661 13.956 -27.063 1.00 71.81 220 SER A CA 1
ATOM 1686 C C . SER A 1 220 ? 12.225 13.409 -27.069 1.00 71.81 220 SER A C 1
ATOM 1688 O O . SER A 1 220 ? 11.901 12.556 -27.895 1.00 71.81 220 SER A O 1
ATOM 1690 N N . LYS A 1 221 ? 11.341 13.944 -26.215 1.00 75.94 221 LYS A N 1
ATOM 1691 C CA . LYS A 1 221 ? 9.933 13.537 -26.071 1.00 75.94 221 LYS A CA 1
ATOM 1692 C C . LYS A 1 221 ? 8.934 14.585 -26.565 1.00 75.94 221 LYS A C 1
ATOM 1694 O O . LYS A 1 221 ? 7.742 14.496 -26.271 1.00 75.94 221 LYS A O 1
ATOM 1699 N N . ALA A 1 222 ? 9.380 15.545 -27.377 1.00 75.69 222 ALA A N 1
ATOM 1700 C CA . ALA A 1 222 ? 8.536 16.623 -27.900 1.00 75.69 222 ALA A CA 1
ATOM 1701 C C . ALA A 1 222 ? 7.271 16.122 -28.636 1.00 75.69 222 ALA A C 1
ATOM 1703 O O . ALA A 1 222 ? 6.219 16.757 -28.566 1.00 75.69 222 ALA A O 1
ATOM 1704 N N . ALA A 1 223 ? 7.345 14.962 -29.301 1.00 76.31 223 ALA A N 1
ATOM 1705 C CA . ALA A 1 223 ? 6.192 14.338 -29.953 1.00 76.31 223 ALA A CA 1
ATOM 1706 C C . ALA A 1 223 ? 5.134 13.847 -28.945 1.00 76.31 223 ALA A C 1
ATOM 1708 O O . ALA A 1 223 ? 3.941 14.056 -29.158 1.00 76.31 223 ALA A O 1
ATOM 1709 N N . GLU A 1 224 ? 5.555 13.245 -27.828 1.00 76.38 224 GLU A N 1
ATOM 1710 C CA . GLU A 1 224 ? 4.653 12.829 -26.744 1.00 76.38 224 GLU A CA 1
ATOM 1711 C C . GLU A 1 224 ? 4.033 14.048 -26.054 1.00 76.38 224 GLU A C 1
ATOM 1713 O O . GLU A 1 224 ? 2.834 14.071 -25.783 1.00 76.38 224 GLU A O 1
ATOM 1718 N N . PHE A 1 225 ? 4.825 15.101 -25.843 1.00 81.62 225 PHE A N 1
ATOM 1719 C CA . PHE A 1 225 ? 4.349 16.355 -25.267 1.00 81.62 225 PHE A CA 1
ATOM 1720 C C . PHE A 1 225 ? 3.279 17.036 -26.137 1.00 81.62 225 PHE A C 1
ATOM 1722 O O . PHE A 1 225 ? 2.246 17.469 -25.624 1.00 81.62 225 PHE A O 1
ATOM 1729 N N . ALA A 1 226 ? 3.464 17.064 -27.461 1.00 80.19 226 ALA A N 1
ATOM 1730 C CA . ALA A 1 226 ? 2.472 17.601 -28.394 1.00 80.19 226 ALA A CA 1
ATOM 1731 C C . ALA A 1 226 ? 1.150 16.807 -28.376 1.00 80.19 226 ALA A C 1
ATOM 1733 O O . ALA A 1 226 ? 0.073 17.400 -28.446 1.00 80.19 226 ALA A O 1
ATOM 1734 N N . LEU A 1 227 ? 1.213 15.477 -28.225 1.00 80.00 227 LEU A N 1
ATOM 1735 C CA . LEU A 1 227 ? 0.025 14.625 -28.075 1.00 80.00 227 LEU A CA 1
ATOM 1736 C C . LEU A 1 227 ? -0.729 14.919 -26.772 1.00 80.00 227 LEU A C 1
ATOM 1738 O O . LEU A 1 227 ? -1.958 15.008 -26.775 1.00 80.00 227 LEU A O 1
ATOM 1742 N N . VAL A 1 228 ? 0.003 15.122 -25.673 1.00 84.44 228 VAL A N 1
ATOM 1743 C CA . VAL A 1 228 ? -0.580 15.503 -24.379 1.00 84.44 228 VAL A CA 1
ATOM 1744 C C . VAL A 1 228 ? -1.263 16.873 -24.469 1.00 84.44 228 VAL A C 1
ATOM 1746 O O . VAL A 1 228 ? -2.359 17.035 -23.941 1.00 84.44 228 VAL A O 1
AT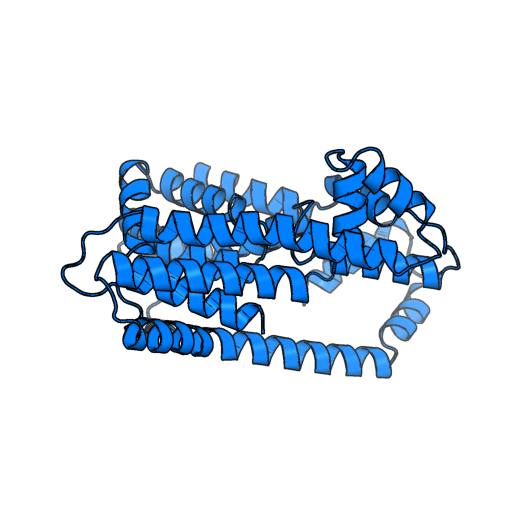OM 1749 N N . GLN A 1 229 ? -0.676 17.846 -25.175 1.00 84.31 229 GLN A N 1
ATOM 1750 C CA . GLN A 1 229 ? -1.313 19.154 -25.384 1.00 84.31 229 GLN A CA 1
ATOM 1751 C C . GLN A 1 229 ? -2.565 19.079 -26.265 1.00 84.31 229 GLN A C 1
ATOM 1753 O O . GLN A 1 229 ? -3.547 19.768 -25.993 1.00 84.31 229 GLN A O 1
ATOM 1758 N N . ALA A 1 230 ? -2.547 18.245 -27.308 1.00 84.25 230 ALA A N 1
ATOM 1759 C CA . ALA A 1 230 ? -3.670 18.102 -28.229 1.00 84.25 230 ALA A CA 1
ATOM 1760 C C . ALA A 1 230 ? -4.888 17.421 -27.579 1.00 84.25 230 ALA A C 1
ATOM 1762 O O . ALA A 1 230 ? -6.027 17.782 -27.874 1.00 84.25 230 ALA A O 1
ATOM 1763 N N . ALA A 1 231 ? -4.663 16.446 -26.692 1.00 85.88 231 ALA A N 1
ATOM 1764 C CA . ALA A 1 231 ? -5.727 15.705 -26.018 1.00 85.88 231 ALA A CA 1
ATOM 1765 C C . ALA A 1 231 ? -5.374 15.400 -24.545 1.00 85.88 231 ALA A C 1
ATOM 1767 O O . ALA A 1 231 ? -5.101 14.242 -24.206 1.00 85.88 231 ALA A O 1
ATOM 1768 N N . PRO A 1 232 ? -5.441 16.398 -23.643 1.00 83.88 232 PRO A N 1
ATOM 1769 C CA . PRO A 1 232 ? -4.943 16.285 -22.264 1.00 83.88 232 PRO A CA 1
ATOM 1770 C C . PRO A 1 232 ? -5.692 15.265 -21.396 1.00 83.88 232 PRO A C 1
ATOM 1772 O O . PRO A 1 232 ? -5.135 14.724 -20.449 1.00 83.88 232 PRO A O 1
ATOM 1775 N N . LEU A 1 233 ? -6.951 14.962 -21.723 1.00 84.25 233 LEU A N 1
ATOM 1776 C CA . LEU A 1 233 ? -7.767 13.978 -20.997 1.00 84.25 233 LEU A CA 1
ATOM 1777 C C . LEU A 1 233 ? -7.804 12.600 -21.678 1.00 84.25 233 LEU A C 1
ATOM 1779 O O . LEU A 1 233 ? -8.594 11.740 -21.289 1.00 84.25 233 LEU A O 1
ATOM 1783 N N . SER A 1 234 ? -6.989 12.380 -22.713 1.00 84.25 234 SER A N 1
ATOM 1784 C CA . SER A 1 234 ? -6.918 11.083 -23.387 1.00 84.25 234 SER A CA 1
ATOM 1785 C C . SER A 1 234 ? -6.167 10.053 -22.541 1.00 84.25 234 SER A C 1
ATOM 1787 O O . SER A 1 234 ? -5.258 10.383 -21.781 1.00 84.25 234 SER A O 1
ATOM 1789 N N . PHE A 1 235 ? -6.507 8.773 -22.712 1.00 78.69 235 PHE A N 1
ATOM 1790 C CA . PHE A 1 235 ? -5.797 7.675 -22.049 1.00 78.69 235 PHE A CA 1
ATOM 1791 C C . PHE A 1 235 ? -4.288 7.693 -22.352 1.00 78.69 235 PHE A C 1
ATOM 1793 O O . PHE A 1 235 ? -3.476 7.459 -21.463 1.00 78.69 235 PHE A O 1
ATOM 1800 N N . GLN A 1 236 ? -3.914 8.049 -23.584 1.00 77.06 236 GLN A N 1
ATOM 1801 C CA . GLN A 1 236 ? -2.519 8.188 -24.006 1.00 77.06 236 GLN A CA 1
ATOM 1802 C C . GLN A 1 236 ? -1.804 9.329 -23.271 1.00 77.06 236 GLN A C 1
ATOM 1804 O O . GLN A 1 236 ? -0.663 9.151 -22.856 1.00 77.06 236 GLN A O 1
ATOM 1809 N N . ALA A 1 237 ? -2.474 10.462 -23.031 1.00 81.44 237 ALA A N 1
ATOM 1810 C CA . ALA A 1 237 ? -1.895 11.563 -22.264 1.00 81.44 237 ALA A CA 1
ATOM 1811 C C . ALA A 1 237 ? -1.631 11.175 -20.803 1.00 81.44 237 ALA A C 1
ATOM 1813 O O . ALA A 1 237 ? -0.551 11.452 -20.277 1.00 81.44 237 ALA A O 1
ATOM 1814 N N . PHE A 1 238 ? -2.574 10.479 -20.160 1.00 79.50 238 PHE A N 1
ATOM 1815 C CA . PHE A 1 238 ? -2.366 9.933 -18.816 1.00 79.50 238 PHE A CA 1
ATOM 1816 C C . PHE A 1 238 ? -1.216 8.924 -18.787 1.00 79.50 238 PHE A C 1
ATOM 1818 O O . PHE A 1 238 ? -0.355 9.008 -17.921 1.00 79.50 238 PHE A O 1
ATOM 1825 N N . GLN A 1 239 ? -1.152 8.018 -19.761 1.00 74.06 239 GLN A N 1
ATOM 1826 C CA . GLN A 1 239 ? -0.068 7.044 -19.888 1.00 74.06 239 GLN A CA 1
ATOM 1827 C C . GLN A 1 239 ? 1.310 7.719 -20.006 1.00 74.06 239 GLN A C 1
ATOM 1829 O O . GLN A 1 239 ? 2.226 7.379 -19.256 1.00 74.06 239 GLN A O 1
ATOM 1834 N N . SER A 1 240 ? 1.463 8.682 -20.919 1.00 75.81 240 SER A N 1
ATOM 1835 C CA . SER A 1 240 ? 2.743 9.358 -21.157 1.00 75.81 240 SER A CA 1
ATOM 1836 C C . SER A 1 240 ? 3.174 10.220 -19.972 1.00 75.81 240 SER A C 1
ATOM 1838 O O . SER A 1 240 ? 4.333 10.171 -19.566 1.00 75.81 240 SER A O 1
ATOM 1840 N N . THR A 1 241 ? 2.249 10.979 -19.377 1.00 79.50 241 THR A N 1
ATOM 1841 C CA . THR A 1 241 ? 2.563 11.814 -18.208 1.00 79.50 241 THR A CA 1
ATOM 1842 C C . THR A 1 241 ? 2.908 10.954 -16.992 1.00 79.50 241 THR A C 1
ATOM 1844 O O . THR A 1 241 ? 3.958 11.150 -16.390 1.00 79.50 241 THR A O 1
ATOM 1847 N N . PHE A 1 242 ? 2.116 9.933 -16.662 1.00 77.06 242 PHE A N 1
ATOM 1848 C CA . PHE A 1 242 ? 2.377 9.095 -15.485 1.00 77.06 242 PHE A CA 1
ATOM 1849 C C . PHE A 1 242 ? 3.660 8.271 -15.626 1.00 77.06 242 PHE A C 1
ATOM 1851 O O . PHE A 1 242 ? 4.369 8.093 -14.640 1.00 77.06 242 PHE A O 1
ATOM 1858 N N . GLY A 1 243 ? 3.995 7.815 -16.837 1.00 72.56 243 GLY A N 1
ATOM 1859 C CA . GLY A 1 243 ? 5.257 7.119 -17.100 1.00 72.56 243 GLY A CA 1
ATOM 1860 C C . GLY A 1 243 ? 6.497 8.018 -17.013 1.00 72.56 243 GLY A C 1
ATOM 1861 O O . GLY A 1 243 ? 7.592 7.515 -16.771 1.00 72.56 243 GLY A O 1
ATOM 1862 N N . ALA A 1 244 ? 6.345 9.332 -17.206 1.00 75.75 244 ALA A N 1
ATOM 1863 C CA . ALA A 1 244 ? 7.431 10.311 -17.103 1.00 75.75 244 ALA A CA 1
ATOM 1864 C C . ALA A 1 244 ? 7.513 11.003 -15.729 1.00 75.75 244 ALA A C 1
ATOM 1866 O O . ALA A 1 244 ? 8.474 11.725 -15.470 1.00 75.75 244 ALA A O 1
ATOM 1867 N N . ALA A 1 245 ? 6.510 10.821 -14.871 1.00 77.00 245 ALA A N 1
ATOM 1868 C CA . ALA A 1 245 ? 6.399 11.509 -13.594 1.00 77.00 245 ALA A CA 1
ATOM 1869 C C . ALA A 1 245 ? 7.387 10.984 -12.545 1.00 77.00 245 ALA A C 1
ATOM 1871 O O . ALA A 1 245 ? 7.680 9.789 -12.468 1.00 77.00 245 ALA A O 1
ATOM 1872 N N . ASP A 1 246 ? 7.815 11.874 -11.650 1.00 77.50 246 ASP A N 1
ATOM 1873 C CA . ASP A 1 246 ? 8.507 11.475 -10.429 1.00 77.50 246 ASP A CA 1
ATOM 1874 C C . ASP A 1 246 ? 7.465 11.077 -9.376 1.00 77.50 246 ASP A C 1
ATOM 1876 O O . ASP A 1 246 ? 6.840 11.922 -8.721 1.00 77.50 246 ASP A O 1
ATOM 1880 N N . ALA A 1 247 ? 7.280 9.765 -9.208 1.00 75.19 247 ALA A N 1
ATOM 1881 C CA . ALA A 1 247 ? 6.348 9.213 -8.231 1.00 75.19 247 ALA A CA 1
ATOM 1882 C C . ALA A 1 247 ? 6.638 9.715 -6.808 1.00 75.19 247 ALA A C 1
ATOM 1884 O O . ALA A 1 247 ? 5.705 9.998 -6.055 1.00 75.19 247 ALA A O 1
ATOM 1885 N N . SER A 1 248 ? 7.915 9.888 -6.449 1.00 76.25 248 SER A N 1
ATOM 1886 C CA . SER A 1 248 ? 8.296 10.290 -5.096 1.00 76.25 248 SER A CA 1
ATOM 1887 C C . SER A 1 248 ? 7.843 11.710 -4.775 1.00 76.25 248 SER A C 1
ATOM 1889 O O . SER A 1 248 ? 7.301 11.980 -3.697 1.00 76.25 248 SER A O 1
ATOM 1891 N N . VAL A 1 249 ? 8.039 12.624 -5.725 1.00 81.06 249 VAL A N 1
ATOM 1892 C CA . VAL A 1 249 ? 7.590 14.015 -5.604 1.00 81.06 249 VAL A CA 1
ATOM 1893 C C . VAL A 1 249 ? 6.065 14.087 -5.624 1.00 81.06 249 VAL A C 1
ATOM 1895 O O . VAL A 1 249 ? 5.477 14.753 -4.766 1.00 81.06 249 VAL A O 1
ATOM 1898 N N . ALA A 1 250 ? 5.416 13.373 -6.547 1.00 82.88 250 ALA A N 1
ATOM 1899 C CA . ALA A 1 250 ? 3.967 13.419 -6.704 1.00 82.88 250 ALA A CA 1
ATOM 1900 C C . ALA A 1 250 ? 3.223 12.932 -5.446 1.00 82.88 250 ALA A C 1
ATOM 1902 O O . ALA A 1 250 ? 2.297 13.583 -4.946 1.00 82.88 250 ALA A O 1
ATOM 1903 N N . LEU A 1 251 ? 3.669 11.816 -4.869 1.00 80.38 251 LEU A N 1
ATOM 1904 C CA . LEU A 1 251 ? 3.088 11.261 -3.647 1.00 80.38 251 LEU A CA 1
ATOM 1905 C C . LEU A 1 251 ? 3.378 12.130 -2.428 1.00 80.38 251 LEU A C 1
ATOM 1907 O O . LEU A 1 251 ? 2.502 12.324 -1.588 1.00 80.38 251 LEU A O 1
ATOM 1911 N N . PHE A 1 252 ? 4.580 12.699 -2.333 1.00 84.81 252 PHE A N 1
ATOM 1912 C CA . PHE A 1 252 ? 4.903 13.618 -1.249 1.00 84.81 252 PHE A CA 1
ATOM 1913 C C . PHE A 1 252 ? 3.995 14.857 -1.260 1.00 84.81 252 PHE A C 1
ATOM 1915 O O . PHE A 1 252 ? 3.429 15.204 -0.222 1.00 84.81 252 PHE A O 1
ATOM 1922 N N . GLN A 1 253 ? 3.803 15.491 -2.421 1.00 89.06 253 GLN A N 1
ATOM 1923 C CA . GLN A 1 253 ? 2.928 16.660 -2.565 1.00 89.06 253 GLN A CA 1
ATOM 1924 C C . GLN A 1 253 ? 1.470 16.334 -2.222 1.00 89.06 253 GLN A C 1
ATOM 1926 O O . GLN A 1 253 ? 0.829 17.072 -1.470 1.00 89.06 253 GLN A O 1
ATOM 1931 N N . SER A 1 254 ? 0.956 15.205 -2.714 1.00 87.62 254 SER A N 1
ATOM 1932 C CA . SER A 1 254 ? -0.411 14.767 -2.415 1.00 87.62 254 SER A CA 1
ATOM 1933 C C . SER A 1 254 ? -0.620 14.445 -0.929 1.00 87.62 254 SER A C 1
ATOM 1935 O O . SER A 1 254 ? -1.618 14.863 -0.338 1.00 87.62 254 SER A O 1
ATOM 1937 N N . ALA A 1 255 ? 0.347 13.788 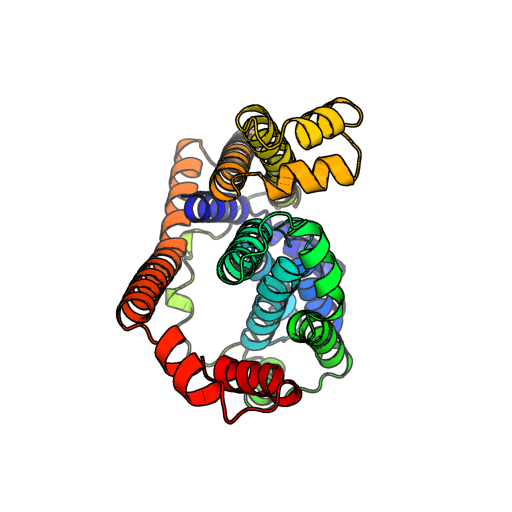-0.280 1.00 86.75 255 ALA A N 1
ATOM 1938 C CA . ALA A 1 255 ? 0.308 13.504 1.152 1.00 86.75 255 ALA A CA 1
ATOM 1939 C C . ALA A 1 255 ? 0.417 14.783 2.002 1.00 86.75 255 ALA A C 1
ATOM 1941 O O . ALA A 1 255 ? -0.229 14.890 3.049 1.00 86.75 255 ALA A O 1
ATOM 1942 N N . LEU A 1 256 ? 1.192 15.778 1.554 1.00 92.12 256 LEU A N 1
ATOM 1943 C CA . LEU A 1 256 ? 1.261 17.096 2.186 1.00 92.12 256 LEU A CA 1
ATOM 1944 C C . LEU A 1 256 ? -0.093 17.814 2.100 1.00 92.12 256 LEU A C 1
ATOM 1946 O O . LEU A 1 256 ? -0.604 18.285 3.115 1.00 92.12 256 LEU A O 1
ATOM 1950 N N . LEU A 1 257 ? -0.713 17.840 0.917 1.00 93.81 257 LEU A N 1
ATOM 1951 C CA . LEU A 1 257 ? -2.035 18.435 0.717 1.00 93.81 257 LEU A CA 1
ATOM 1952 C C . LEU A 1 257 ? -3.093 17.748 1.594 1.00 93.81 257 LEU A C 1
ATOM 1954 O O . LEU A 1 257 ? -3.861 18.415 2.290 1.00 93.81 257 LEU A O 1
ATOM 1958 N N . ALA A 1 258 ? -3.090 16.415 1.629 1.00 91.81 258 ALA A N 1
ATOM 1959 C CA . ALA A 1 258 ? -3.972 15.634 2.490 1.00 91.81 258 ALA A CA 1
ATOM 1960 C C . ALA A 1 258 ? -3.737 15.916 3.981 1.00 91.81 258 ALA A C 1
ATOM 1962 O O . ALA A 1 258 ? -4.698 15.988 4.747 1.00 91.81 258 ALA A O 1
ATOM 1963 N N . THR A 1 259 ? -2.483 16.135 4.393 1.00 93.19 259 THR A N 1
ATOM 1964 C CA . THR A 1 259 ? -2.135 16.552 5.761 1.00 93.19 259 THR A CA 1
ATOM 1965 C C . THR A 1 259 ? -2.759 17.903 6.088 1.00 93.19 259 THR A C 1
ATOM 1967 O O . THR A 1 259 ? -3.413 18.035 7.121 1.00 93.19 259 THR A O 1
ATOM 1970 N N . VAL A 1 260 ? -2.608 18.898 5.208 1.00 95.31 260 VAL A N 1
ATOM 1971 C CA . VAL A 1 260 ? -3.182 20.238 5.405 1.00 95.31 260 VAL A CA 1
ATOM 1972 C C . VAL A 1 260 ? -4.700 20.153 5.550 1.00 95.31 260 VAL A C 1
ATOM 1974 O O . VAL A 1 260 ? -5.261 20.714 6.492 1.00 95.31 260 VAL A O 1
ATOM 1977 N N . VAL A 1 261 ? -5.366 19.391 4.678 1.00 95.56 261 VAL A N 1
ATOM 1978 C CA . VAL A 1 261 ? -6.818 19.181 4.760 1.00 95.56 261 VAL A CA 1
ATOM 1979 C C . VAL A 1 261 ? -7.207 18.446 6.044 1.00 95.56 261 VAL A C 1
ATOM 1981 O O . VAL A 1 261 ? -8.160 18.852 6.708 1.00 95.56 261 VAL A O 1
ATOM 1984 N N . ALA A 1 262 ? -6.471 17.406 6.443 1.00 93.06 262 ALA A N 1
ATOM 1985 C CA . ALA A 1 262 ? -6.734 16.672 7.678 1.00 93.06 262 ALA A CA 1
ATOM 1986 C C . ALA A 1 262 ? -6.599 17.568 8.919 1.00 93.06 262 ALA A C 1
ATOM 1988 O O . ALA A 1 262 ? -7.477 17.544 9.781 1.00 93.06 262 ALA A O 1
ATOM 1989 N N . ILE A 1 263 ? -5.551 18.396 8.993 1.00 94.56 263 ILE A N 1
ATOM 1990 C CA . ILE A 1 263 ? -5.351 19.361 10.084 1.00 94.56 263 ILE A CA 1
ATOM 1991 C C . ILE A 1 263 ? -6.479 20.395 10.084 1.00 94.56 263 ILE A C 1
ATOM 1993 O O . ILE A 1 263 ? -7.088 20.635 11.127 1.00 94.56 263 ILE A O 1
ATOM 1997 N N . PHE A 1 264 ? -6.809 20.966 8.922 1.00 94.88 264 PHE A N 1
ATOM 1998 C CA . PHE A 1 264 ? -7.904 21.926 8.800 1.00 94.88 264 PHE A CA 1
ATOM 1999 C C . PHE A 1 264 ? -9.229 21.329 9.284 1.00 94.88 264 PHE A C 1
ATOM 2001 O O . PHE A 1 264 ? -9.927 21.942 10.088 1.00 94.88 264 PHE A O 1
ATOM 2008 N N . MET A 1 265 ? -9.553 20.102 8.871 1.00 93.56 265 MET A N 1
ATOM 2009 C CA . MET A 1 265 ? -10.753 19.400 9.325 1.00 93.56 265 MET A CA 1
ATOM 2010 C C . MET A 1 265 ? -10.732 19.111 10.827 1.00 93.56 265 MET A C 1
ATOM 2012 O O . MET A 1 265 ? -11.762 19.283 11.482 1.00 93.56 265 MET A O 1
ATOM 2016 N N . ALA A 1 266 ? -9.588 18.695 11.378 1.00 91.50 266 ALA A N 1
ATOM 2017 C CA . ALA A 1 266 ? -9.435 18.421 12.805 1.00 91.50 266 ALA A CA 1
ATOM 2018 C C . ALA A 1 266 ? -9.718 19.669 13.653 1.00 91.50 266 ALA A C 1
ATOM 2020 O O . ALA A 1 266 ? -10.415 19.581 14.668 1.00 91.50 266 ALA A O 1
ATOM 2021 N N . VAL A 1 267 ? -9.224 20.826 13.201 1.00 92.50 267 VAL A N 1
ATOM 2022 C CA . VAL A 1 267 ? -9.374 22.122 13.874 1.00 92.50 267 VAL A CA 1
ATOM 2023 C C . VAL A 1 267 ? -10.773 22.697 13.668 1.00 92.50 267 VAL A C 1
ATOM 2025 O O . VAL A 1 267 ? -11.428 23.072 14.639 1.00 92.50 267 VAL A O 1
ATOM 2028 N N . TYR A 1 268 ? -11.284 22.703 12.433 1.00 92.38 268 TYR A N 1
ATOM 2029 C CA . TYR A 1 268 ? -12.625 23.199 12.105 1.00 92.38 268 TYR A CA 1
ATOM 2030 C C . TYR A 1 268 ? -13.718 22.445 12.874 1.00 92.38 268 TYR A C 1
ATOM 2032 O O . TYR A 1 268 ? -14.660 23.044 13.393 1.00 92.38 268 TYR A O 1
ATOM 2040 N N . ARG A 1 269 ? -13.565 21.123 13.020 1.00 89.12 269 ARG A N 1
ATOM 2041 C CA . ARG A 1 269 ? -14.488 20.271 13.787 1.00 89.12 269 ARG A CA 1
ATOM 2042 C C . ARG A 1 269 ? -14.232 20.295 15.296 1.00 89.12 269 ARG A C 1
ATOM 2044 O O . ARG A 1 269 ? -14.921 19.579 16.019 1.00 89.12 269 ARG A O 1
ATOM 2051 N N . LYS A 1 270 ? -13.273 21.101 15.768 1.00 87.62 270 LYS A N 1
ATOM 2052 C CA . LYS A 1 270 ? -12.877 21.242 17.179 1.00 87.62 270 LYS A CA 1
ATOM 2053 C C . LYS A 1 270 ? -12.492 19.909 17.837 1.00 87.62 270 LYS A C 1
ATOM 2055 O O . LYS A 1 270 ? -12.747 19.700 19.019 1.00 87.62 270 LYS A O 1
ATOM 2060 N N . ILE A 1 271 ? -11.896 18.999 17.064 1.00 87.50 271 ILE A N 1
ATOM 2061 C CA . ILE A 1 271 ? -11.425 17.700 17.561 1.00 87.50 271 ILE A CA 1
ATOM 2062 C C . ILE A 1 271 ? -10.019 17.855 18.150 1.00 87.50 271 ILE A C 1
ATOM 2064 O O . ILE A 1 271 ? -9.769 17.453 19.289 1.00 87.50 271 ILE A O 1
ATOM 2068 N N . LEU A 1 272 ? -9.115 18.473 17.385 1.00 89.19 272 LEU A N 1
ATOM 2069 C CA . LEU A 1 272 ? -7.732 18.747 17.780 1.00 89.19 272 LEU A CA 1
ATOM 2070 C C . LEU A 1 272 ? -7.435 20.241 17.649 1.00 89.19 272 LEU A C 1
ATOM 2072 O O . LEU A 1 272 ? -7.972 20.913 16.769 1.00 89.19 272 LEU A O 1
ATOM 2076 N N . THR A 1 273 ? -6.546 20.757 18.494 1.00 92.56 273 THR A N 1
ATOM 2077 C CA . THR A 1 273 ? -5.916 22.064 18.243 1.00 92.56 273 THR A CA 1
ATOM 2078 C C . THR A 1 273 ? -4.861 21.940 17.138 1.00 92.56 273 THR A C 1
ATOM 2080 O O . THR A 1 273 ? -4.397 20.839 16.846 1.00 92.56 273 THR A O 1
ATOM 2083 N N . VAL A 1 274 ? -4.434 23.056 16.530 1.00 92.56 274 VAL A N 1
ATOM 2084 C CA . VAL A 1 274 ? -3.353 23.044 15.518 1.00 92.56 274 VAL A CA 1
ATOM 2085 C C . VAL A 1 274 ? -2.093 22.377 16.079 1.00 92.56 274 VAL A C 1
ATOM 2087 O O . VAL A 1 274 ? -1.486 21.538 15.419 1.00 92.56 274 VAL A O 1
ATOM 2090 N N . ARG A 1 275 ? -1.745 22.697 17.332 1.00 92.75 275 ARG A N 1
ATOM 2091 C CA . ARG A 1 275 ? -0.603 22.104 18.031 1.00 92.75 275 ARG A CA 1
ATOM 2092 C C . ARG A 1 275 ? -0.767 20.593 18.201 1.00 92.75 275 ARG A C 1
ATOM 2094 O O . ARG A 1 275 ? 0.120 19.844 17.807 1.00 92.75 275 ARG A O 1
ATOM 2101 N N . GLU A 1 276 ? -1.906 20.149 18.731 1.00 90.38 276 GLU A N 1
ATOM 2102 C CA . GLU A 1 276 ? -2.198 18.718 18.900 1.00 90.38 276 GLU A CA 1
ATOM 2103 C C . GLU A 1 276 ? -2.181 17.969 17.560 1.00 90.38 276 GLU A C 1
ATOM 2105 O O . GLU A 1 276 ? -1.735 16.823 17.496 1.00 90.38 276 GLU A O 1
ATOM 2110 N N . ALA A 1 277 ? -2.656 18.602 16.484 1.00 91.81 277 ALA A N 1
ATOM 2111 C CA . ALA A 1 277 ? -2.668 18.016 15.152 1.00 91.81 277 ALA A CA 1
ATOM 2112 C C . ALA A 1 277 ? -1.240 17.828 14.611 1.00 91.81 277 ALA A C 1
ATOM 2114 O O . ALA A 1 277 ? -0.906 16.737 14.156 1.00 91.81 277 ALA A O 1
ATOM 2115 N N . ILE A 1 278 ? -0.369 18.834 14.732 1.00 92.44 278 ILE A N 1
ATOM 2116 C CA . ILE A 1 278 ? 1.042 18.724 14.322 1.00 92.44 278 ILE A CA 1
ATOM 2117 C C . ILE A 1 278 ? 1.778 17.669 15.161 1.00 92.44 278 ILE A C 1
ATOM 2119 O O . ILE A 1 278 ? 2.496 16.835 14.611 1.00 92.44 278 ILE A O 1
ATOM 2123 N N . GLU A 1 279 ? 1.562 17.645 16.480 1.00 90.94 279 GLU A N 1
ATOM 2124 C CA . GLU A 1 279 ? 2.143 16.624 17.363 1.00 90.94 279 GLU A CA 1
ATOM 2125 C C . GLU A 1 279 ? 1.666 15.211 16.984 1.00 90.94 279 GLU A C 1
ATOM 2127 O O . GLU A 1 279 ? 2.462 14.273 16.941 1.00 90.94 279 GLU A O 1
ATOM 2132 N N . THR A 1 280 ? 0.380 15.050 16.660 1.00 88.88 280 THR A N 1
ATOM 2133 C CA . THR A 1 280 ? -0.195 13.772 16.207 1.00 88.88 280 THR A CA 1
ATOM 2134 C C . THR A 1 280 ? 0.387 13.339 14.863 1.00 88.88 280 THR A C 1
ATOM 2136 O O . THR A 1 280 ? 0.739 12.173 14.694 1.00 88.88 280 THR A O 1
ATOM 2139 N N . TRP A 1 281 ? 0.538 14.270 13.923 1.00 90.94 281 TRP A N 1
ATOM 2140 C CA . TRP A 1 281 ? 1.165 14.003 12.632 1.00 90.94 281 TRP A CA 1
ATOM 2141 C C . TRP A 1 281 ? 2.620 13.537 12.795 1.00 90.94 281 TRP A C 1
ATOM 2143 O O . TRP A 1 281 ? 3.011 12.533 12.204 1.00 90.94 281 TRP A O 1
ATOM 2153 N N . GLY A 1 282 ? 3.391 14.189 13.674 1.00 88.62 282 GLY A N 1
ATOM 2154 C CA . GLY A 1 282 ? 4.762 13.785 13.998 1.00 88.62 282 GLY A CA 1
ATOM 2155 C C . GLY A 1 282 ? 4.850 12.428 14.707 1.00 88.62 282 GLY A C 1
ATOM 2156 O O . GLY A 1 282 ? 5.779 11.663 14.461 1.00 88.62 282 GLY A O 1
ATOM 2157 N N . LYS A 1 283 ? 3.866 12.058 15.540 1.00 84.44 283 LYS A N 1
ATOM 2158 C CA . LYS A 1 283 ? 3.787 10.694 16.103 1.00 84.44 283 LYS A CA 1
ATOM 2159 C C . LYS A 1 283 ? 3.634 9.634 15.013 1.00 84.44 283 LYS A C 1
ATOM 2161 O O . LYS A 1 283 ? 4.258 8.582 15.113 1.00 84.44 283 LYS A O 1
ATOM 2166 N N . GLY A 1 284 ? 2.903 9.945 13.942 1.00 79.00 284 GLY A N 1
ATOM 2167 C CA . GLY A 1 284 ? 2.791 9.086 12.760 1.00 79.00 284 GLY A CA 1
ATOM 2168 C C . GLY A 1 284 ? 4.117 8.814 12.044 1.00 79.00 284 GLY A C 1
ATOM 2169 O O . GLY A 1 284 ? 4.206 7.866 11.276 1.00 79.00 284 GLY A O 1
ATOM 2170 N N . TRP A 1 285 ? 5.174 9.589 12.303 1.00 83.62 285 TRP A N 1
ATOM 2171 C CA . TRP A 1 285 ? 6.506 9.286 11.777 1.00 83.62 285 TRP A CA 1
ATOM 2172 C C . TRP A 1 285 ? 7.166 8.127 12.512 1.00 83.62 285 TRP A C 1
ATOM 2174 O O . TRP A 1 285 ? 7.873 7.338 11.892 1.00 83.62 285 TRP A O 1
ATOM 2184 N N . LYS A 1 286 ? 6.941 8.006 13.827 1.00 77.06 286 LYS A N 1
ATOM 2185 C CA . LYS A 1 286 ? 7.586 6.974 14.650 1.00 77.06 286 LYS A CA 1
ATOM 2186 C C . LYS A 1 286 ? 7.215 5.573 14.186 1.00 77.06 286 LYS A C 1
ATOM 2188 O O . LYS A 1 286 ? 8.077 4.703 14.148 1.00 77.06 286 LYS A O 1
ATOM 2193 N N . THR A 1 287 ? 5.968 5.386 13.761 1.00 67.94 287 THR A N 1
ATOM 2194 C CA . THR A 1 287 ? 5.487 4.111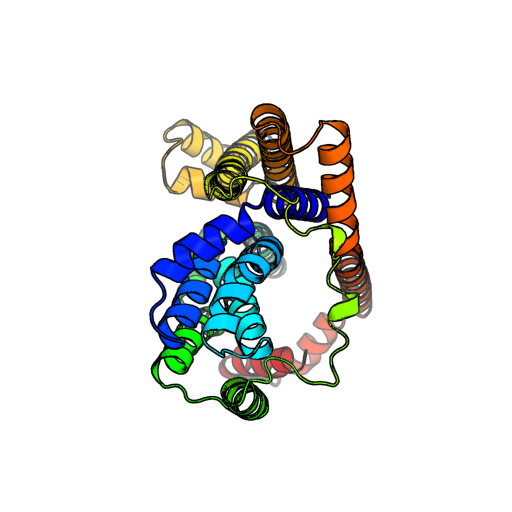 13.220 1.00 67.94 287 THR A CA 1
ATOM 2195 C C . THR A 1 287 ? 6.155 3.743 11.889 1.00 67.94 287 THR A C 1
ATOM 2197 O O . THR A 1 287 ? 6.142 2.578 11.511 1.00 67.94 287 THR A O 1
ATOM 2200 N N . MET A 1 288 ? 6.761 4.708 11.183 1.00 73.56 288 MET A N 1
ATOM 2201 C CA . MET A 1 288 ? 7.391 4.522 9.868 1.00 73.56 288 MET A CA 1
ATOM 2202 C C . MET A 1 288 ? 8.912 4.329 9.930 1.00 73.56 288 MET A C 1
ATOM 2204 O O . MET A 1 288 ? 9.525 3.970 8.925 1.00 73.56 288 MET A O 1
ATOM 2208 N N . ILE A 1 289 ? 9.544 4.569 11.086 1.00 79.06 289 ILE A N 1
ATOM 2209 C CA . ILE A 1 289 ? 11.008 4.490 11.228 1.00 79.06 289 ILE A CA 1
ATOM 2210 C C . ILE A 1 289 ? 11.511 3.081 10.902 1.00 79.06 289 ILE A C 1
ATOM 2212 O O . ILE A 1 289 ? 12.471 2.939 10.148 1.00 79.06 289 ILE A O 1
ATOM 2216 N N . THR A 1 290 ? 10.841 2.043 11.409 1.00 74.38 290 THR A N 1
ATOM 2217 C CA . THR A 1 290 ? 11.219 0.643 11.163 1.00 74.38 290 THR A CA 1
ATOM 2218 C C . THR A 1 290 ? 11.232 0.319 9.670 1.00 74.38 290 THR A C 1
ATOM 2220 O O . THR A 1 290 ? 12.197 -0.251 9.169 1.00 74.38 290 THR A O 1
ATOM 2223 N N . THR A 1 291 ? 10.206 0.756 8.941 1.00 71.25 291 THR A N 1
ATOM 2224 C CA . THR A 1 291 ? 10.102 0.595 7.486 1.00 71.25 291 THR A CA 1
ATOM 2225 C C . THR A 1 291 ? 11.263 1.260 6.752 1.00 71.25 291 THR A C 1
ATOM 2227 O O . THR A 1 291 ? 11.872 0.662 5.869 1.00 71.25 291 THR A O 1
ATOM 2230 N N . ILE A 1 292 ? 11.609 2.492 7.137 1.00 77.38 292 ILE A N 1
ATOM 2231 C CA . ILE A 1 292 ? 12.720 3.233 6.527 1.00 77.38 292 ILE A CA 1
ATOM 2232 C C . ILE A 1 292 ? 14.048 2.511 6.762 1.00 77.38 292 ILE A C 1
ATOM 2234 O O . ILE A 1 292 ? 14.851 2.408 5.839 1.00 77.38 292 ILE A O 1
ATOM 2238 N N . ILE A 1 293 ? 14.270 1.980 7.968 1.00 84.31 293 ILE A N 1
ATOM 2239 C CA . ILE A 1 293 ? 15.475 1.204 8.285 1.00 84.31 293 ILE A CA 1
ATOM 2240 C C . ILE A 1 293 ? 15.569 -0.029 7.378 1.00 84.31 293 ILE A C 1
ATOM 2242 O O . ILE A 1 293 ? 16.624 -0.266 6.795 1.00 84.31 293 ILE A O 1
ATOM 2246 N N . ILE A 1 294 ? 14.474 -0.775 7.202 1.00 82.31 294 ILE A N 1
ATOM 2247 C CA . ILE A 1 294 ? 14.443 -1.954 6.321 1.00 82.31 294 ILE A CA 1
ATOM 2248 C C . ILE A 1 294 ? 14.791 -1.571 4.876 1.00 82.31 294 ILE A C 1
ATOM 2250 O O . ILE A 1 294 ? 15.634 -2.221 4.263 1.00 82.31 294 ILE A O 1
ATOM 2254 N N . LEU A 1 295 ? 14.208 -0.492 4.343 1.00 79.38 295 LEU A N 1
ATOM 2255 C CA . LEU A 1 295 ? 14.488 -0.026 2.979 1.00 79.38 295 LEU A CA 1
ATOM 2256 C C . LEU A 1 295 ? 15.948 0.415 2.793 1.00 79.38 295 LEU A C 1
ATOM 2258 O O . LEU A 1 295 ? 16.565 0.083 1.783 1.00 79.38 295 LEU A O 1
ATOM 2262 N N . LEU A 1 296 ? 16.521 1.116 3.776 1.00 85.12 296 LEU A N 1
ATOM 2263 C CA . LEU A 1 296 ? 17.932 1.515 3.749 1.00 85.12 296 LEU A CA 1
ATOM 2264 C C . LEU A 1 296 ? 18.864 0.296 3.742 1.00 85.12 296 LEU A C 1
ATOM 2266 O O . LEU A 1 296 ? 19.814 0.252 2.959 1.00 85.12 296 LEU A O 1
ATOM 2270 N N . LEU A 1 297 ? 18.574 -0.709 4.573 1.00 89.06 297 LEU A N 1
ATOM 2271 C CA . LEU A 1 297 ? 19.329 -1.963 4.598 1.00 89.06 297 LEU A CA 1
ATOM 2272 C C . LEU A 1 297 ? 19.186 -2.735 3.279 1.00 89.06 297 LEU A C 1
ATOM 2274 O O . LEU A 1 297 ? 20.178 -3.245 2.760 1.00 89.06 297 LEU A O 1
ATOM 2278 N N . ALA A 1 298 ? 17.985 -2.772 2.697 1.00 82.25 298 ALA A N 1
ATOM 2279 C CA . ALA A 1 298 ? 17.733 -3.429 1.417 1.00 82.25 298 ALA A CA 1
ATOM 2280 C C . ALA A 1 298 ? 18.510 -2.772 0.264 1.00 82.25 298 ALA A C 1
ATOM 2282 O O . ALA A 1 298 ? 19.100 -3.469 -0.561 1.00 82.25 298 ALA A O 1
ATOM 2283 N N . TRP A 1 299 ? 18.568 -1.438 0.212 1.00 81.12 299 TRP A N 1
ATOM 2284 C CA . TRP A 1 299 ? 19.364 -0.726 -0.793 1.00 81.12 299 TRP A CA 1
ATOM 2285 C C . TRP A 1 299 ? 20.864 -0.923 -0.602 1.00 81.12 299 TRP A C 1
ATOM 2287 O O . TRP A 1 299 ? 21.576 -1.112 -1.587 1.00 81.12 299 TRP A O 1
ATOM 2297 N N . SER A 1 300 ? 21.337 -0.950 0.646 1.00 88.94 300 SER A N 1
ATOM 2298 C CA . SER A 1 300 ? 22.729 -1.290 0.948 1.00 88.94 300 SER A CA 1
ATOM 2299 C C . SER A 1 300 ? 23.077 -2.690 0.436 1.00 88.94 300 SER A C 1
ATOM 2301 O O . SER A 1 300 ? 24.045 -2.846 -0.308 1.00 88.94 300 SER A O 1
ATOM 2303 N N . LEU A 1 301 ? 22.239 -3.688 0.730 1.00 87.81 301 LEU A N 1
ATOM 2304 C CA . LEU A 1 301 ? 22.423 -5.054 0.243 1.00 87.81 301 LEU A CA 1
ATOM 2305 C C . LEU A 1 301 ? 22.372 -5.126 -1.293 1.00 87.81 301 LEU A C 1
ATOM 2307 O O . LEU A 1 301 ? 23.226 -5.761 -1.906 1.00 87.81 301 LEU A O 1
ATOM 2311 N N . SER A 1 302 ? 21.421 -4.430 -1.926 1.00 81.31 302 SER A N 1
ATOM 2312 C CA . SER A 1 302 ? 21.311 -4.346 -3.389 1.00 81.31 302 SER A CA 1
ATOM 2313 C C . SER A 1 302 ? 22.576 -3.763 -4.031 1.00 81.31 302 SER A C 1
ATOM 2315 O O . SER A 1 302 ? 23.035 -4.275 -5.052 1.00 81.31 302 SER A O 1
ATOM 2317 N N . SER A 1 303 ? 23.172 -2.732 -3.423 1.00 85.56 303 SER A N 1
ATOM 2318 C CA . SER A 1 303 ? 24.429 -2.137 -3.892 1.00 85.56 303 SER A CA 1
ATOM 2319 C C . SER A 1 303 ? 25.584 -3.135 -3.827 1.00 85.56 303 SER A C 1
ATOM 2321 O O . SER A 1 303 ? 26.290 -3.318 -4.815 1.00 85.56 303 SER A O 1
ATOM 2323 N N . VAL A 1 304 ? 25.728 -3.845 -2.704 1.00 89.06 304 VAL A N 1
ATOM 2324 C CA . VAL A 1 304 ? 26.781 -4.858 -2.528 1.00 89.06 304 VAL A CA 1
ATOM 2325 C C . VAL A 1 304 ? 26.618 -6.007 -3.529 1.00 89.06 304 VAL A C 1
ATOM 2327 O O . VAL A 1 304 ? 27.589 -6.417 -4.157 1.00 89.06 304 VAL A O 1
ATOM 2330 N N . ILE A 1 305 ? 25.393 -6.496 -3.750 1.00 84.50 305 ILE A N 1
ATOM 2331 C CA . ILE A 1 305 ? 25.108 -7.549 -4.744 1.00 84.50 305 ILE A CA 1
ATOM 2332 C C . ILE A 1 305 ? 25.496 -7.096 -6.162 1.00 84.50 305 ILE A C 1
ATOM 2334 O O . ILE A 1 305 ? 26.026 -7.886 -6.949 1.00 84.50 305 ILE A O 1
ATOM 2338 N N . LYS A 1 306 ? 25.252 -5.822 -6.501 1.00 84.00 306 LYS A N 1
ATOM 2339 C CA . LYS A 1 306 ? 25.654 -5.246 -7.793 1.00 84.00 306 LYS A CA 1
ATOM 2340 C C . LYS A 1 306 ? 27.174 -5.166 -7.931 1.00 84.00 306 LYS A C 1
ATOM 2342 O O . LYS A 1 306 ? 27.689 -5.551 -8.977 1.00 84.00 306 LYS A O 1
ATOM 2347 N N . GLU A 1 307 ? 27.880 -4.712 -6.897 1.00 87.81 307 GLU A N 1
ATOM 2348 C CA . GLU A 1 307 ? 29.349 -4.626 -6.893 1.00 87.81 307 GLU A CA 1
ATOM 2349 C C . GLU A 1 307 ? 30.018 -5.999 -6.994 1.00 87.81 307 GLU A C 1
ATOM 2351 O O . GLU A 1 307 ? 30.986 -6.160 -7.734 1.00 87.81 307 GLU A O 1
ATOM 2356 N N . LEU A 1 308 ? 29.458 -7.012 -6.330 1.00 89.31 308 LEU A N 1
ATOM 2357 C CA . LEU A 1 308 ? 29.925 -8.397 -6.429 1.00 89.31 308 LEU A CA 1
ATOM 2358 C C . LEU A 1 308 ? 29.683 -9.022 -7.811 1.00 89.31 308 LEU A C 1
ATOM 2360 O O . LEU A 1 308 ? 30.175 -10.115 -8.084 1.00 89.31 308 LEU A O 1
ATOM 2364 N N . GLY A 1 309 ? 28.910 -8.371 -8.685 1.00 84.38 309 GLY A N 1
ATOM 2365 C CA . GLY A 1 309 ? 28.611 -8.888 -10.016 1.00 84.38 309 GLY A CA 1
ATOM 2366 C C . GLY A 1 309 ? 27.786 -10.175 -9.988 1.00 84.38 309 GLY A C 1
ATOM 2367 O O . GLY A 1 309 ? 27.849 -10.956 -10.937 1.00 84.38 309 GLY A O 1
ATOM 2368 N N . THR A 1 310 ? 26.998 -10.407 -8.931 1.00 82.19 310 THR A N 1
ATOM 2369 C CA . THR A 1 310 ? 26.231 -11.651 -8.746 1.00 82.19 310 THR A CA 1
ATOM 2370 C C . THR A 1 310 ? 25.318 -11.949 -9.937 1.00 82.19 310 THR A C 1
ATOM 2372 O O . THR A 1 310 ? 25.196 -13.099 -10.350 1.00 82.19 310 THR A O 1
ATOM 2375 N N . SER A 1 311 ? 24.721 -10.917 -10.542 1.00 73.75 311 SER A N 1
ATOM 2376 C CA . SER A 1 311 ? 23.905 -11.069 -11.751 1.00 73.75 311 SER A CA 1
ATOM 2377 C C . SER A 1 311 ? 24.709 -11.604 -12.940 1.00 73.75 311 SER A C 1
ATOM 2379 O O . SER A 1 311 ? 24.237 -12.508 -13.624 1.00 73.75 311 SER A O 1
ATOM 2381 N N . ARG A 1 312 ? 25.934 -11.108 -13.165 1.00 77.25 312 ARG A N 1
ATOM 2382 C CA . ARG A 1 312 ? 26.822 -11.586 -14.241 1.00 77.25 312 ARG A CA 1
ATOM 2383 C C . ARG A 1 312 ? 27.266 -13.022 -13.995 1.00 77.25 312 ARG A C 1
ATOM 2385 O O . ARG A 1 312 ? 27.167 -13.840 -14.901 1.00 77.25 312 ARG A O 1
ATOM 2392 N N . TYR A 1 313 ? 27.656 -13.333 -12.760 1.00 79.69 313 TYR A N 1
ATOM 2393 C CA . TYR A 1 313 ? 28.038 -14.685 -12.356 1.00 79.69 313 TYR A CA 1
ATOM 2394 C C . TYR A 1 313 ? 26.919 -15.705 -12.624 1.00 79.69 313 TYR A C 1
ATOM 2396 O O . TYR A 1 313 ? 27.159 -16.750 -13.227 1.00 79.69 313 TYR A O 1
ATOM 2404 N N . LEU A 1 314 ? 25.676 -15.383 -12.244 1.00 75.00 314 LEU A N 1
ATOM 2405 C CA . LEU A 1 314 ? 24.522 -16.250 -12.504 1.00 75.00 314 LEU A CA 1
ATOM 2406 C C . LEU A 1 314 ? 24.235 -16.406 -14.004 1.00 75.00 314 LEU A C 1
ATOM 2408 O O . LEU A 1 314 ? 23.918 -17.507 -14.450 1.00 75.00 314 LEU A O 1
ATOM 2412 N N . VAL A 1 315 ? 24.359 -15.332 -14.790 1.00 72.44 315 VAL A N 1
ATOM 2413 C CA . VAL A 1 315 ? 24.158 -15.385 -16.247 1.00 72.44 315 VAL A CA 1
ATOM 2414 C C . VAL A 1 315 ? 25.221 -16.254 -16.922 1.00 72.44 315 VAL A C 1
ATOM 2416 O O . VAL A 1 315 ? 24.866 -17.099 -17.739 1.00 72.44 315 VAL A O 1
ATOM 2419 N N . GLU A 1 316 ? 26.499 -16.118 -16.566 1.00 75.69 316 GLU A N 1
ATOM 2420 C CA . GLU A 1 316 ? 27.574 -16.959 -17.112 1.00 75.69 316 GLU A CA 1
ATOM 2421 C C . GLU A 1 316 ? 27.357 -18.441 -16.784 1.00 75.69 316 GLU A C 1
ATOM 2423 O O . GLU A 1 316 ? 27.448 -19.283 -17.677 1.00 75.69 316 GLU A O 1
ATOM 2428 N N . LEU A 1 317 ? 26.967 -18.752 -15.543 1.00 76.31 317 LEU A N 1
ATOM 2429 C CA . LEU A 1 317 ? 26.715 -20.121 -15.088 1.00 76.31 317 LEU A CA 1
ATOM 2430 C C . LEU A 1 317 ? 25.509 -20.779 -15.791 1.00 76.31 317 LEU A C 1
ATOM 2432 O O . LEU A 1 317 ? 25.515 -21.983 -16.049 1.00 76.31 317 LEU A O 1
ATOM 2436 N N . LEU A 1 318 ? 24.462 -20.001 -16.094 1.00 70.81 318 LEU A N 1
ATOM 2437 C CA . LEU A 1 318 ? 23.181 -20.512 -16.602 1.00 70.81 318 LEU A CA 1
ATOM 2438 C C . LEU A 1 318 ? 23.011 -20.396 -18.125 1.00 70.81 318 LEU A C 1
ATOM 2440 O O . LEU A 1 318 ? 22.192 -21.128 -18.691 1.00 70.81 318 LEU A O 1
ATOM 2444 N N . SER A 1 319 ? 23.758 -19.511 -18.796 1.00 64.62 319 SER A N 1
ATOM 2445 C CA . SER A 1 319 ? 23.562 -19.167 -20.217 1.00 64.62 319 SER A CA 1
ATOM 2446 C C . SER A 1 319 ? 23.707 -20.344 -21.186 1.00 64.62 319 SER A C 1
ATOM 2448 O O . SER A 1 319 ? 23.030 -20.358 -22.213 1.00 64.62 319 SER A O 1
ATOM 2450 N N . GLN A 1 320 ? 24.538 -21.342 -20.867 1.00 64.81 320 GLN A N 1
ATOM 2451 C CA . GLN A 1 320 ? 24.762 -22.504 -21.740 1.00 64.81 320 GLN A CA 1
ATOM 2452 C C . GLN A 1 320 ? 23.923 -23.737 -21.375 1.00 64.81 320 GLN A C 1
ATOM 2454 O O . GLN A 1 320 ? 23.741 -24.620 -22.210 1.00 64.81 320 GLN A O 1
ATOM 2459 N N . SER A 1 321 ? 23.376 -23.790 -20.158 1.00 65.12 321 SER A N 1
ATOM 2460 C CA . SER A 1 321 ? 22.802 -25.019 -19.586 1.00 65.12 321 SER A CA 1
ATOM 2461 C C . SER A 1 321 ? 21.284 -24.976 -19.401 1.00 65.12 321 SER A C 1
ATOM 2463 O O . SER A 1 321 ? 20.682 -26.004 -19.093 1.00 65.12 321 SER A O 1
ATOM 2465 N N . THR A 1 322 ? 20.641 -23.814 -19.575 1.00 64.88 322 THR A N 1
ATOM 2466 C CA . THR A 1 322 ? 19.226 -23.641 -19.209 1.00 64.88 322 THR A CA 1
ATOM 2467 C C . THR A 1 322 ? 18.327 -23.521 -20.442 1.00 64.88 322 THR A C 1
ATOM 2469 O O . THR A 1 322 ? 18.440 -22.547 -21.192 1.00 64.88 322 THR A O 1
ATOM 2472 N N . PRO A 1 323 ? 17.380 -24.454 -20.664 1.00 75.62 323 PRO A N 1
ATOM 2473 C CA . PRO A 1 323 ? 16.356 -24.281 -21.685 1.00 75.62 323 PRO A CA 1
ATOM 2474 C C . PRO A 1 323 ? 15.565 -22.995 -21.418 1.00 75.62 323 PRO A C 1
ATOM 2476 O O . PRO A 1 323 ? 15.110 -22.770 -20.296 1.00 75.62 323 PRO A O 1
ATOM 2479 N N . LYS A 1 324 ? 15.338 -22.173 -22.451 1.00 71.06 324 LYS A N 1
ATOM 2480 C CA . LYS A 1 324 ? 14.627 -20.878 -22.335 1.00 71.06 324 LYS A CA 1
ATOM 2481 C C . LYS A 1 324 ? 13.245 -20.994 -21.669 1.00 71.06 324 LYS A C 1
ATOM 2483 O O . LYS A 1 324 ? 12.787 -20.052 -21.038 1.00 71.06 324 LYS A O 1
ATOM 2488 N N . ILE A 1 325 ? 12.615 -22.166 -21.774 1.00 75.56 325 ILE A N 1
ATOM 2489 C CA . ILE A 1 325 ? 11.312 -22.494 -21.174 1.00 75.56 325 ILE A CA 1
ATOM 2490 C C . ILE A 1 325 ? 11.398 -22.650 -19.644 1.00 75.56 325 ILE A C 1
ATOM 2492 O O . ILE A 1 325 ? 10.435 -22.358 -18.944 1.00 75.56 325 ILE A O 1
ATOM 2496 N N . VAL A 1 326 ? 12.543 -23.087 -19.109 1.00 76.56 326 VAL A N 1
ATOM 2497 C CA . VAL A 1 326 ? 12.737 -23.331 -17.668 1.00 76.56 326 VAL A CA 1
ATOM 2498 C C . VAL A 1 326 ? 13.085 -22.042 -16.923 1.00 76.56 326 VAL A C 1
ATOM 2500 O O . VAL A 1 326 ? 12.823 -21.941 -15.727 1.00 76.56 326 VAL A O 1
ATOM 2503 N N . LEU A 1 327 ? 13.623 -21.036 -17.620 1.00 72.00 327 LEU A N 1
ATOM 2504 C CA . LEU A 1 327 ? 14.117 -19.797 -17.015 1.00 72.00 327 LEU A CA 1
ATOM 2505 C C . LEU A 1 327 ? 13.073 -19.087 -16.123 1.00 72.00 327 LEU A C 1
ATOM 2507 O O . LEU A 1 327 ? 13.404 -18.794 -14.976 1.00 72.00 327 LEU A O 1
ATOM 2511 N N . PRO A 1 328 ? 11.811 -18.867 -16.555 1.00 68.88 328 PRO A N 1
ATOM 2512 C CA . PRO A 1 328 ? 10.810 -18.202 -15.716 1.00 68.88 328 PRO A CA 1
ATOM 2513 C C . PRO A 1 328 ? 10.443 -19.017 -14.470 1.00 68.88 328 PRO A C 1
ATOM 2515 O O . PRO A 1 328 ? 10.282 -18.454 -13.390 1.00 68.88 328 PRO A O 1
ATOM 2518 N N . ALA A 1 329 ? 10.353 -20.346 -14.599 1.00 73.62 329 ALA A N 1
ATOM 2519 C CA . ALA A 1 329 ? 10.035 -21.239 -13.486 1.00 73.62 329 ALA A CA 1
ATOM 2520 C C . ALA A 1 329 ? 11.186 -21.319 -12.472 1.00 73.62 329 ALA A C 1
ATOM 2522 O O . ALA A 1 329 ? 10.950 -21.300 -11.267 1.00 73.62 329 ALA A O 1
ATOM 2523 N N . ALA A 1 330 ? 12.432 -21.358 -12.952 1.00 72.94 330 ALA A N 1
ATOM 2524 C CA . ALA A 1 330 ? 13.621 -21.327 -12.109 1.00 72.94 330 ALA A CA 1
ATOM 2525 C C . ALA A 1 330 ? 13.755 -19.990 -11.369 1.00 72.94 330 ALA A C 1
ATOM 2527 O O . ALA A 1 330 ? 14.000 -19.993 -10.166 1.00 72.94 330 ALA A O 1
ATOM 2528 N N . ILE A 1 331 ? 13.534 -18.859 -12.051 1.00 69.81 331 ILE A N 1
ATOM 2529 C CA . ILE A 1 331 ? 13.534 -17.527 -11.427 1.00 69.81 331 ILE A CA 1
ATOM 2530 C C . ILE A 1 331 ? 12.424 -17.425 -10.376 1.00 69.81 331 ILE A C 1
ATOM 2532 O O . ILE A 1 331 ? 12.681 -16.937 -9.281 1.00 69.81 331 ILE A O 1
ATOM 2536 N N . PHE A 1 332 ? 11.219 -17.924 -10.664 1.00 68.62 332 PHE A N 1
ATOM 2537 C CA . PHE A 1 332 ? 10.120 -17.949 -9.696 1.00 68.62 332 PHE A CA 1
ATOM 2538 C C . PHE A 1 332 ? 10.456 -18.796 -8.460 1.00 68.62 332 PHE A C 1
ATOM 2540 O O . PHE A 1 332 ? 10.279 -18.340 -7.334 1.00 68.62 332 PHE A O 1
ATOM 2547 N N . MET A 1 333 ? 10.989 -20.007 -8.657 1.00 71.88 333 MET A N 1
ATOM 2548 C CA . MET A 1 333 ? 11.408 -20.891 -7.564 1.00 71.88 333 MET A CA 1
ATOM 2549 C C . MET A 1 333 ? 12.510 -20.254 -6.717 1.00 71.88 333 MET A C 1
ATOM 2551 O O . MET A 1 333 ? 12.377 -20.201 -5.500 1.00 71.88 333 MET A O 1
ATOM 2555 N N . LEU A 1 334 ? 13.570 -19.733 -7.340 1.00 67.19 334 LEU A N 1
ATOM 2556 C CA . LEU A 1 334 ? 14.664 -19.059 -6.636 1.00 67.19 334 LEU A CA 1
ATOM 2557 C C . LEU A 1 334 ? 14.179 -17.806 -5.900 1.00 67.19 334 LEU A C 1
ATOM 2559 O O . LEU A 1 334 ? 14.553 -17.596 -4.752 1.00 67.19 334 LEU A O 1
ATOM 2563 N N . GLY A 1 335 ? 13.307 -17.019 -6.534 1.00 56.84 335 GLY A N 1
ATOM 2564 C CA . GLY A 1 335 ? 12.681 -15.846 -5.931 1.00 56.84 335 GLY A CA 1
ATOM 2565 C C . GLY A 1 335 ? 11.783 -16.188 -4.743 1.00 56.84 335 GLY A C 1
ATOM 2566 O O . GLY A 1 335 ? 11.715 -15.402 -3.816 1.00 56.84 335 GLY A O 1
ATOM 2567 N N . SER A 1 336 ? 11.152 -17.368 -4.719 1.00 62.34 336 SER A N 1
ATOM 2568 C CA . SER A 1 336 ? 10.306 -17.799 -3.593 1.00 62.34 336 SER A CA 1
ATOM 2569 C C . SER A 1 336 ? 11.072 -18.148 -2.309 1.00 62.34 336 SER A C 1
ATOM 2571 O O . SER A 1 336 ? 10.455 -18.301 -1.257 1.00 62.34 336 SER A O 1
ATOM 2573 N N . PHE A 1 337 ? 12.401 -18.292 -2.385 1.00 52.62 337 PHE A N 1
ATOM 2574 C CA . PHE A 1 337 ? 13.260 -18.494 -1.213 1.00 52.62 337 PHE A CA 1
ATOM 2575 C C . PHE A 1 337 ? 13.696 -17.181 -0.542 1.00 52.62 337 PHE A C 1
ATOM 2577 O O . PHE A 1 337 ? 14.294 -17.239 0.534 1.00 52.62 337 PHE A O 1
ATOM 2584 N N . ILE A 1 338 ? 13.432 -16.034 -1.178 1.00 45.53 338 ILE A N 1
ATOM 2585 C CA . ILE A 1 338 ? 13.770 -14.679 -0.715 1.00 45.53 338 ILE A CA 1
ATOM 2586 C C . ILE A 1 338 ? 12.499 -14.014 -0.187 1.00 45.53 338 ILE A C 1
ATOM 2588 O O . ILE A 1 338 ? 12.587 -13.393 0.895 1.00 45.53 338 ILE A O 1
#

Radius of gyration: 22.24 Å; chains: 1; bounding box: 53×48×54 Å